Protein AF-A0AAJ1FFL9-F1 (afdb_monomer_lite)

Structure (mmCIF, N/CA/C/O backbone):
data_AF-A0AAJ1FFL9-F1
#
_entry.id   AF-A0AAJ1FFL9-F1
#
loop_
_atom_site.group_PDB
_atom_site.id
_atom_site.type_symbol
_atom_site.label_atom_id
_atom_site.label_alt_id
_atom_site.label_comp_id
_atom_site.label_asym_id
_atom_site.label_entity_id
_atom_site.label_seq_id
_atom_site.pdbx_PDB_ins_code
_atom_site.Cartn_x
_atom_site.Cartn_y
_atom_site.Cartn_z
_atom_site.occupancy
_atom_site.B_iso_or_equiv
_atom_site.auth_seq_id
_atom_site.auth_comp_id
_atom_site.auth_asym_id
_atom_site.auth_atom_id
_atom_site.pdbx_PDB_model_num
ATOM 1 N N . MET A 1 1 ? -11.880 -4.680 -11.349 1.00 54.34 1 MET A N 1
ATOM 2 C CA . MET A 1 1 ? -12.511 -3.867 -10.284 1.00 54.34 1 MET A CA 1
ATOM 3 C C . MET A 1 1 ? -11.476 -2.851 -9.820 1.00 54.34 1 MET A C 1
ATOM 5 O O . MET A 1 1 ? -10.327 -3.248 -9.689 1.00 54.34 1 MET A O 1
ATOM 9 N N . GLU A 1 2 ? -11.815 -1.568 -9.654 1.00 66.50 2 GLU A N 1
ATOM 10 C CA . GLU A 1 2 ? -10.839 -0.586 -9.144 1.00 66.50 2 GLU A CA 1
ATOM 11 C C . GLU A 1 2 ? -10.525 -0.895 -7.661 1.00 66.50 2 GLU A C 1
ATOM 13 O O . GLU A 1 2 ? -11.472 -1.110 -6.895 1.00 66.50 2 GLU A O 1
ATOM 18 N N . PRO A 1 3 ? -9.242 -0.960 -7.243 1.00 77.50 3 PRO A N 1
ATOM 19 C CA . PRO A 1 3 ? -8.897 -1.270 -5.858 1.00 77.50 3 PRO A CA 1
ATOM 20 C C . PRO A 1 3 ? -9.324 -0.142 -4.914 1.00 77.50 3 PRO A C 1
ATOM 22 O O . PRO A 1 3 ? -9.211 1.034 -5.274 1.00 77.50 3 PRO A O 1
ATOM 25 N N . ALA A 1 4 ? -9.750 -0.477 -3.695 1.00 88.12 4 ALA A N 1
ATOM 26 C CA . ALA A 1 4 ? -10.244 0.512 -2.727 1.00 88.12 4 ALA A CA 1
ATOM 27 C C . ALA A 1 4 ? -9.152 1.520 -2.337 1.00 88.12 4 ALA A C 1
ATOM 29 O O . ALA A 1 4 ? -8.029 1.112 -2.047 1.00 88.12 4 ALA A O 1
ATOM 30 N N . PHE A 1 5 ? -9.457 2.822 -2.313 1.00 88.56 5 PHE A N 1
ATOM 31 C CA . PHE A 1 5 ? -8.508 3.848 -1.858 1.00 88.56 5 PHE A CA 1
ATOM 32 C C . PHE A 1 5 ? -8.265 3.694 -0.353 1.00 88.56 5 PHE A C 1
ATOM 34 O O . PHE A 1 5 ? -9.212 3.784 0.427 1.00 88.56 5 PHE A O 1
ATOM 41 N N . THR A 1 6 ? -7.026 3.430 0.057 1.00 92.44 6 THR A N 1
ATOM 42 C CA . THR A 1 6 ? -6.710 3.033 1.433 1.00 92.44 6 THR A CA 1
ATOM 43 C C . THR A 1 6 ? -6.174 4.207 2.255 1.00 92.44 6 THR A C 1
ATOM 45 O O . THR A 1 6 ? -5.090 4.726 1.994 1.00 92.44 6 THR A O 1
ATOM 48 N N . LEU A 1 7 ? -6.934 4.606 3.271 1.00 92.56 7 LEU A N 1
ATOM 49 C CA . LEU A 1 7 ? -6.589 5.600 4.283 1.00 92.56 7 LEU A CA 1
ATOM 50 C C . LEU A 1 7 ? -5.966 4.905 5.495 1.00 92.56 7 LEU A C 1
ATOM 52 O O . LEU A 1 7 ? -6.645 4.143 6.178 1.00 92.56 7 LEU A O 1
ATOM 56 N N . GLY A 1 8 ? -4.701 5.178 5.795 1.00 94.00 8 GLY A N 1
ATOM 57 C CA . GLY A 1 8 ? -4.050 4.675 7.003 1.00 94.00 8 GLY A CA 1
ATOM 58 C C . GLY A 1 8 ? -4.182 5.645 8.169 1.00 94.00 8 GLY A C 1
ATOM 59 O O . GLY A 1 8 ? -3.866 6.825 8.027 1.00 94.00 8 GLY A O 1
ATOM 60 N N . ILE A 1 9 ? -4.598 5.149 9.333 1.00 92.75 9 ILE A N 1
ATOM 61 C CA . ILE A 1 9 ? -4.632 5.917 10.582 1.00 92.75 9 ILE A CA 1
ATOM 62 C C . ILE A 1 9 ? -3.518 5.420 11.502 1.00 92.75 9 ILE A C 1
ATOM 64 O O . ILE A 1 9 ? -3.543 4.274 11.953 1.00 92.75 9 ILE A O 1
ATOM 68 N N . LEU A 1 10 ? -2.562 6.295 11.816 1.00 90.50 10 LEU A N 1
ATOM 69 C CA . LEU A 1 10 ? -1.450 5.995 12.719 1.00 90.50 10 LEU A CA 1
ATOM 70 C C . LEU A 1 10 ? -1.312 7.067 13.787 1.00 90.50 10 LEU A C 1
ATOM 72 O O . LEU A 1 10 ? -1.275 8.256 13.485 1.00 90.50 10 LEU A O 1
ATOM 76 N N . TYR A 1 11 ? -1.240 6.640 15.050 1.00 83.00 11 TYR A N 1
ATOM 77 C CA . TYR A 1 11 ? -1.106 7.521 16.218 1.00 83.00 11 TYR A CA 1
ATOM 78 C C . TYR A 1 11 ? -2.172 8.625 16.315 1.00 83.00 11 TYR A C 1
ATOM 80 O O . TYR A 1 11 ? -2.077 9.502 17.164 1.00 83.00 11 TYR A O 1
ATOM 88 N N . GLY A 1 12 ? -3.204 8.587 15.465 1.00 66.25 12 GLY A N 1
ATOM 89 C CA . GLY A 1 12 ? -4.159 9.671 15.304 1.00 66.25 12 GLY A CA 1
ATOM 90 C C . GLY A 1 12 ? -5.399 9.606 16.158 1.00 66.25 12 GLY A C 1
ATOM 91 O O . GLY A 1 12 ? -6.260 10.477 16.054 1.00 66.25 12 GLY A O 1
ATOM 92 N N . CYS A 1 13 ? -5.485 8.590 17.006 1.00 70.44 13 CYS A N 1
ATOM 93 C CA . CYS A 1 13 ? -6.643 8.357 17.833 1.00 70.44 13 CYS A CA 1
ATOM 94 C C . CYS A 1 13 ? -6.415 9.007 19.203 1.00 70.44 13 CYS A C 1
ATOM 96 O O . CYS A 1 13 ? -5.830 8.415 20.104 1.00 70.44 13 CYS A O 1
ATOM 98 N N . GLY A 1 14 ? -6.883 10.244 19.366 1.00 63.12 14 GLY A N 1
ATOM 99 C CA . GLY A 1 14 ? -7.149 10.785 20.695 1.00 63.12 14 GLY A CA 1
ATOM 100 C C . GLY A 1 14 ? -8.304 10.025 21.361 1.00 63.12 14 GLY A C 1
ATOM 101 O O . GLY A 1 14 ? -9.158 9.439 20.691 1.00 63.12 14 GLY A O 1
ATOM 102 N N . CYS A 1 15 ? -8.363 10.028 22.692 1.00 60.72 15 CYS A N 1
ATOM 103 C CA . CYS A 1 15 ? -9.525 9.502 23.407 1.00 60.72 15 CYS A CA 1
ATOM 104 C C . CYS A 1 15 ? -10.726 10.437 23.186 1.00 60.72 15 CYS A C 1
ATOM 106 O O . CYS A 1 15 ? -10.808 11.481 23.830 1.00 60.72 15 CYS A O 1
ATOM 108 N N . GLY A 1 16 ? -11.676 10.077 22.316 1.00 64.81 16 GLY A N 1
ATOM 109 C CA . GLY A 1 16 ? -12.961 10.776 22.279 1.00 64.81 16 GLY A CA 1
ATOM 110 C C . GLY A 1 16 ? -13.760 10.684 20.983 1.00 64.81 16 GLY A C 1
ATOM 111 O O . GLY A 1 16 ? -13.248 10.408 19.902 1.00 64.81 16 GLY A O 1
ATOM 112 N N . PHE A 1 17 ? -15.045 11.006 21.116 1.00 71.56 17 PHE A N 1
ATOM 113 C CA . PHE A 1 17 ? -16.034 11.047 20.038 1.00 71.56 17 PHE A CA 1
ATOM 114 C C . PHE A 1 17 ? -15.630 11.967 18.871 1.00 71.56 17 PHE A C 1
ATOM 116 O O . PHE A 1 17 ? -15.836 11.618 17.714 1.00 71.56 17 PHE A O 1
ATOM 123 N N . ARG A 1 18 ? -14.974 13.104 19.152 1.00 80.12 18 ARG A N 1
ATOM 124 C CA . ARG A 1 18 ? -14.545 14.068 18.119 1.00 80.12 18 ARG A CA 1
ATOM 125 C C . ARG A 1 18 ? -13.542 13.478 17.125 1.00 80.12 18 ARG A C 1
ATOM 127 O O . ARG A 1 18 ? -13.622 13.771 15.938 1.00 80.12 18 ARG A O 1
ATOM 134 N N . THR A 1 19 ? -12.616 12.640 17.590 1.00 83.19 19 THR A N 1
ATOM 135 C CA . THR A 1 19 ? -11.627 11.998 16.715 1.00 83.19 19 THR A CA 1
ATOM 136 C C . THR A 1 19 ? -12.275 10.943 15.824 1.00 83.19 19 THR A C 1
ATOM 138 O O . THR A 1 19 ? -11.947 10.843 14.648 1.00 83.19 19 THR A O 1
ATOM 141 N N . ALA A 1 20 ? -13.247 10.196 16.344 1.00 81.81 20 ALA A N 1
ATOM 142 C CA . ALA A 1 20 ? -14.008 9.251 15.537 1.00 81.81 20 ALA A CA 1
ATOM 143 C C . ALA A 1 20 ? -14.849 9.966 14.459 1.00 81.81 20 ALA A C 1
ATOM 145 O O . ALA A 1 20 ? -14.779 9.600 13.286 1.00 81.81 20 ALA A O 1
ATOM 146 N N . GLN A 1 21 ? -15.539 11.055 14.825 1.00 84.44 21 GLN A N 1
ATOM 147 C CA . GLN A 1 21 ? -16.275 11.903 13.876 1.00 84.44 21 GLN A CA 1
ATOM 148 C C . GLN A 1 21 ? -15.376 12.491 12.787 1.00 84.44 21 GLN A C 1
ATOM 150 O O . GLN A 1 21 ? -15.793 12.619 11.638 1.00 84.44 21 GLN A O 1
ATOM 155 N N . TYR A 1 22 ? -14.140 12.852 13.132 1.00 88.06 22 TYR A N 1
ATOM 156 C CA . TYR A 1 22 ? -13.171 13.320 12.153 1.00 88.06 22 TYR A CA 1
ATOM 157 C C . TYR A 1 22 ? -12.916 12.271 11.063 1.00 88.06 22 TYR A C 1
ATOM 159 O O . TYR A 1 22 ? -13.018 12.572 9.873 1.00 88.06 22 TYR A O 1
ATOM 167 N N . PHE A 1 23 ? -12.619 11.030 11.459 1.00 88.56 23 PHE A N 1
ATOM 168 C CA . PHE A 1 23 ? -12.334 9.957 10.507 1.00 88.56 23 PHE A CA 1
ATOM 169 C C . PHE A 1 23 ? -13.572 9.524 9.715 1.00 88.56 23 PHE A C 1
ATOM 171 O O . PHE A 1 23 ? -13.441 9.192 8.538 1.00 88.56 23 PHE A O 1
ATOM 178 N N . GLU A 1 24 ? -14.769 9.615 10.300 1.00 87.81 24 GLU A N 1
ATOM 179 C CA . GLU A 1 24 ? -16.036 9.478 9.570 1.00 87.81 24 GLU A CA 1
ATOM 180 C C . GLU A 1 24 ? -16.153 10.533 8.458 1.00 87.81 24 GLU A C 1
ATOM 182 O O . GLU A 1 24 ? -16.365 10.191 7.293 1.00 87.81 24 GLU A O 1
ATOM 187 N N . GLN A 1 25 ? -15.949 11.815 8.783 1.00 88.56 25 GLN A N 1
ATOM 188 C CA . GLN A 1 25 ? -16.010 12.900 7.796 1.00 88.56 25 GLN A CA 1
ATOM 189 C C . GLN A 1 25 ? -14.929 12.763 6.718 1.00 88.56 25 GLN A C 1
ATOM 191 O O . GLN A 1 25 ? -15.184 13.054 5.547 1.00 88.56 25 GLN A O 1
ATOM 196 N N . LEU A 1 26 ? -13.733 12.305 7.093 1.00 87.56 26 LEU A N 1
ATOM 197 C CA . LEU A 1 26 ? -12.640 12.046 6.162 1.00 87.56 26 LEU A CA 1
ATOM 198 C C . LEU A 1 26 ? -12.993 10.922 5.182 1.00 87.56 26 LEU A C 1
ATOM 200 O O . LEU A 1 26 ? -12.846 11.095 3.971 1.00 87.56 26 LEU A O 1
ATOM 204 N N . ALA A 1 27 ? -13.505 9.796 5.681 1.00 88.50 27 ALA A N 1
ATOM 205 C CA . ALA A 1 27 ? -13.951 8.690 4.841 1.00 88.50 27 ALA A CA 1
ATOM 206 C C . ALA A 1 27 ? -15.077 9.135 3.890 1.00 88.50 27 ALA A C 1
ATOM 208 O O . ALA A 1 27 ? -14.988 8.922 2.678 1.00 88.50 27 ALA A O 1
ATOM 209 N N . ALA A 1 28 ? -16.086 9.838 4.415 1.00 87.88 28 ALA A N 1
ATOM 210 C CA . ALA A 1 28 ? -17.189 10.387 3.630 1.00 87.88 28 ALA A CA 1
ATOM 211 C C . ALA A 1 28 ? -16.711 11.377 2.554 1.00 87.88 28 ALA A C 1
ATOM 213 O O . ALA A 1 28 ? -17.244 11.387 1.444 1.00 87.88 28 ALA A O 1
ATOM 214 N N . TYR A 1 29 ? -15.691 12.192 2.844 1.00 87.12 29 TYR A N 1
ATOM 215 C CA . TYR A 1 29 ? -15.084 13.093 1.865 1.00 87.12 29 TYR A CA 1
ATOM 216 C C . TYR A 1 29 ? -14.500 12.322 0.676 1.00 87.12 29 TYR A C 1
ATOM 218 O O . TYR A 1 29 ? -14.842 12.625 -0.470 1.00 87.12 29 TYR A O 1
ATOM 226 N N . TYR A 1 30 ? -13.672 11.302 0.924 1.00 85.31 30 TYR A N 1
ATOM 227 C CA . TYR A 1 30 ? -13.053 10.530 -0.158 1.00 85.31 30 TYR A CA 1
ATOM 228 C C . TYR A 1 30 ? -14.076 9.708 -0.950 1.00 85.31 30 TYR A C 1
ATOM 230 O O . TYR A 1 30 ? -13.952 9.612 -2.176 1.00 85.31 30 TYR A O 1
ATOM 238 N N . LEU A 1 31 ? -15.138 9.224 -0.298 1.00 87.00 31 LEU A N 1
ATOM 239 C CA . LEU A 1 31 ? -16.253 8.518 -0.940 1.00 87.00 31 LEU A CA 1
ATOM 240 C C . LEU A 1 31 ? -17.061 9.377 -1.924 1.00 87.00 31 LEU A C 1
ATOM 242 O O . LEU A 1 31 ? -17.714 8.832 -2.808 1.00 87.00 31 LEU A O 1
ATOM 246 N N . LYS A 1 32 ? -16.975 10.716 -1.869 1.00 84.56 32 LYS A N 1
ATOM 247 C CA . LYS A 1 32 ? -17.555 11.583 -2.921 1.00 84.56 32 LYS A CA 1
ATOM 248 C C . LYS A 1 32 ? -16.906 11.363 -4.286 1.00 84.56 32 LYS A C 1
ATOM 250 O O . LYS A 1 32 ? -17.442 11.781 -5.309 1.00 84.56 32 LYS A O 1
ATOM 255 N N . SER A 1 33 ? -15.703 10.797 -4.298 1.00 76.75 33 SER A N 1
ATOM 256 C CA . SER A 1 33 ? -14.839 10.768 -5.473 1.00 76.75 33 SER A CA 1
ATOM 257 C C . SER A 1 33 ? -14.280 9.382 -5.794 1.00 76.75 33 SER A C 1
ATOM 259 O O . SER A 1 33 ? -13.923 9.147 -6.950 1.00 76.75 33 SER A O 1
ATOM 261 N N . MET A 1 34 ? -14.235 8.485 -4.810 1.00 83.62 34 MET A N 1
ATOM 262 C CA . MET A 1 34 ? -13.808 7.096 -4.932 1.00 83.62 34 MET A CA 1
ATOM 263 C C . MET A 1 34 ? -15.014 6.184 -4.716 1.00 83.62 34 MET A C 1
ATOM 265 O O . MET A 1 34 ? -15.804 6.414 -3.806 1.00 83.62 34 MET A O 1
ATOM 269 N N . SER A 1 35 ? -15.136 5.132 -5.524 1.00 85.75 35 SER A N 1
ATOM 270 C CA . SER A 1 35 ? -16.210 4.141 -5.376 1.00 85.75 35 SER A CA 1
ATOM 271 C C . SER A 1 35 ? -16.090 3.337 -4.080 1.00 85.75 35 SER A C 1
ATOM 273 O O . SER A 1 35 ? -17.102 2.952 -3.500 1.00 85.75 35 SER A O 1
ATOM 275 N N . ARG A 1 36 ? -14.852 3.092 -3.629 1.00 90.81 36 ARG A N 1
ATOM 276 C CA . ARG A 1 36 ? -14.522 2.351 -2.408 1.00 90.81 36 ARG A CA 1
ATOM 277 C C . ARG A 1 36 ? -13.381 3.031 -1.660 1.00 90.81 36 ARG A C 1
ATOM 279 O O . ARG A 1 36 ? -12.363 3.380 -2.265 1.00 90.81 36 ARG A O 1
ATOM 286 N N . VAL A 1 37 ? -13.546 3.187 -0.350 1.00 92.06 37 VAL A N 1
ATOM 287 C CA . VAL A 1 37 ? -12.543 3.724 0.576 1.00 92.06 37 VAL A CA 1
ATOM 288 C C . VAL A 1 37 ? -12.346 2.722 1.700 1.00 92.06 37 VAL A C 1
ATOM 290 O O . VAL A 1 37 ? -13.297 2.357 2.383 1.00 92.06 37 VAL A O 1
ATOM 293 N N . ARG A 1 38 ? -11.102 2.300 1.907 1.00 94.88 38 ARG A N 1
ATOM 294 C CA . ARG A 1 38 ? -10.708 1.394 2.982 1.00 94.88 38 ARG A CA 1
ATOM 295 C C . ARG A 1 38 ? -9.969 2.173 4.052 1.00 94.88 38 ARG A C 1
ATOM 297 O O . ARG A 1 38 ? -8.990 2.839 3.745 1.00 94.88 38 ARG A O 1
ATOM 304 N N . VAL A 1 39 ? -10.392 2.072 5.301 1.00 95.38 39 VAL A N 1
ATOM 305 C CA . VAL A 1 39 ? -9.651 2.623 6.434 1.00 95.38 39 VAL A CA 1
ATOM 306 C C . VAL A 1 39 ? -8.841 1.505 7.075 1.00 95.38 39 VAL A C 1
ATOM 308 O O . VAL A 1 39 ? -9.412 0.537 7.569 1.00 95.38 39 VAL A O 1
ATOM 311 N N . LEU A 1 40 ? -7.516 1.636 7.049 1.00 96.31 40 LEU A N 1
ATOM 312 C CA . LEU A 1 40 ? -6.579 0.736 7.710 1.00 96.31 40 LEU A CA 1
ATOM 313 C C . LEU A 1 40 ? -6.212 1.300 9.086 1.00 96.31 40 LEU A C 1
ATOM 315 O O . LEU A 1 40 ? -5.695 2.416 9.188 1.00 96.31 40 LEU A O 1
ATOM 319 N N . ILE A 1 41 ? -6.458 0.527 10.143 1.00 95.19 41 ILE A N 1
ATOM 320 C CA . ILE A 1 41 ? -6.202 0.939 11.527 1.00 95.19 41 ILE A CA 1
ATOM 321 C C . ILE A 1 41 ? -5.551 -0.184 12.335 1.00 95.19 41 ILE A C 1
ATOM 323 O O . ILE A 1 41 ? -5.993 -1.329 12.314 1.00 95.19 41 ILE A O 1
ATOM 327 N N . ALA A 1 42 ? -4.488 0.139 13.069 1.00 94.44 42 ALA A N 1
ATOM 328 C CA . ALA A 1 42 ? -3.836 -0.806 13.969 1.00 94.44 42 ALA A CA 1
ATOM 329 C C . ALA A 1 42 ? -4.489 -0.757 15.349 1.00 94.44 42 ALA A C 1
ATOM 331 O O . ALA A 1 42 ? -4.617 0.316 15.932 1.00 94.44 42 ALA A O 1
ATOM 332 N N . LEU A 1 43 ? -4.877 -1.909 15.902 1.00 91.38 43 LEU A N 1
ATOM 333 C CA . LEU A 1 43 ? -5.533 -1.968 17.214 1.00 91.38 43 LEU A CA 1
ATOM 334 C C . LEU A 1 43 ? -4.500 -1.893 18.353 1.00 91.38 43 LEU A C 1
ATOM 336 O O . LEU A 1 43 ? -4.306 -2.847 19.106 1.00 91.38 43 LEU A O 1
ATOM 340 N N . THR A 1 44 ? -3.801 -0.764 18.463 1.00 86.44 44 THR A N 1
ATOM 341 C CA . THR A 1 44 ? -2.728 -0.518 19.446 1.00 86.44 44 THR A CA 1
ATOM 342 C C . THR A 1 44 ? -3.273 -0.230 20.849 1.00 86.44 44 THR A C 1
ATOM 344 O O . THR A 1 44 ? -2.694 -0.677 21.843 1.00 86.44 44 THR A O 1
ATOM 347 N N . GLY A 1 45 ? -4.384 0.505 20.947 1.00 85.81 45 GLY A N 1
ATOM 348 C CA . GLY A 1 45 ? -4.907 1.024 22.206 1.00 85.81 45 GLY A CA 1
ATOM 349 C C . GLY A 1 45 ? -6.426 1.178 22.245 1.00 85.81 45 GLY A C 1
ATOM 350 O O . GLY A 1 45 ? -7.172 0.688 21.399 1.00 85.81 45 GLY A O 1
ATOM 351 N N . LYS A 1 46 ? -6.924 1.816 23.312 1.00 86.62 46 LYS A N 1
ATOM 352 C CA . LYS A 1 46 ? -8.363 2.076 23.492 1.00 86.62 46 LYS A CA 1
ATOM 353 C C . LYS A 1 46 ? -8.894 3.061 22.451 1.00 86.62 46 LYS A C 1
ATOM 355 O O . LYS A 1 46 ? -9.995 2.859 21.957 1.00 86.62 46 LYS A O 1
ATOM 360 N N . ALA A 1 47 ? -8.119 4.086 22.114 1.00 85.94 47 ALA A N 1
ATOM 361 C CA . ALA A 1 47 ? -8.558 5.116 21.188 1.00 85.94 47 ALA A CA 1
ATOM 362 C C . ALA A 1 47 ? -8.729 4.568 19.763 1.00 85.94 47 ALA A C 1
ATOM 364 O O . ALA A 1 47 ? -9.758 4.811 19.139 1.00 85.94 47 ALA A O 1
ATOM 365 N N . GLU A 1 48 ? -7.785 3.759 19.283 1.00 89.75 48 GLU A N 1
ATOM 366 C CA . GLU A 1 48 ? -7.860 3.112 17.970 1.00 89.75 48 GLU A CA 1
ATOM 367 C C . GLU A 1 48 ? -9.047 2.153 17.891 1.00 89.75 48 GLU A C 1
ATOM 369 O O . GLU A 1 48 ? -9.770 2.142 16.899 1.00 89.75 48 GLU A O 1
ATOM 374 N N . ARG A 1 49 ? -9.313 1.405 18.968 1.00 90.69 49 ARG A N 1
ATOM 375 C CA . ARG A 1 49 ? -10.496 0.539 19.063 1.00 90.69 49 ARG A CA 1
ATOM 376 C C . ARG A 1 49 ? -11.800 1.338 19.033 1.00 90.69 49 ARG A C 1
ATOM 378 O O . ARG A 1 49 ? -12.719 0.945 18.324 1.00 90.69 49 ARG A O 1
ATOM 385 N N . SER A 1 50 ? -11.874 2.476 19.728 1.00 89.19 50 SER A N 1
ATOM 386 C CA . SER A 1 50 ? -13.039 3.374 19.654 1.00 89.19 50 SER A CA 1
ATOM 387 C C . SER A 1 50 ? -13.266 3.924 18.245 1.00 89.19 50 SER A C 1
ATOM 389 O O . SER A 1 50 ? -14.407 3.968 17.790 1.00 89.19 50 SER A O 1
ATOM 391 N N . VAL A 1 51 ? -12.203 4.332 17.543 1.00 90.50 51 VAL A N 1
ATOM 392 C CA . VAL A 1 51 ? -12.305 4.826 16.159 1.00 90.50 51 VAL A CA 1
ATOM 393 C C . VAL A 1 51 ? -12.730 3.705 15.211 1.00 90.50 51 VAL A C 1
ATOM 395 O O . VAL A 1 51 ? -13.642 3.910 14.416 1.00 90.50 51 VAL A O 1
ATOM 398 N N . ALA A 1 52 ? -12.135 2.514 15.327 1.00 92.81 52 ALA A N 1
ATOM 399 C CA . ALA A 1 52 ? -12.509 1.353 14.523 1.00 92.81 52 ALA A CA 1
ATOM 400 C C . ALA A 1 52 ? -13.986 0.978 14.723 1.00 92.81 52 ALA A C 1
ATOM 402 O O . ALA A 1 52 ? -14.710 0.829 13.743 1.00 92.81 52 ALA A O 1
ATOM 403 N N . ALA A 1 53 ? -14.451 0.897 15.974 1.00 92.00 53 ALA A N 1
ATOM 404 C CA . ALA A 1 53 ? -15.850 0.608 16.292 1.00 92.00 53 ALA A CA 1
ATOM 405 C C . ALA A 1 53 ? -16.806 1.648 15.685 1.00 92.00 53 ALA A C 1
ATOM 407 O O . ALA A 1 53 ? -17.785 1.281 15.042 1.00 92.00 53 ALA A O 1
ATOM 408 N N . CYS A 1 54 ? -16.484 2.940 15.802 1.00 91.06 54 CYS A N 1
ATOM 409 C CA . CYS A 1 54 ? -17.299 3.996 15.206 1.00 91.06 54 CYS A CA 1
ATOM 410 C C . CYS A 1 54 ? -17.347 3.891 13.673 1.00 91.06 54 CYS A C 1
ATOM 412 O O . CYS A 1 54 ? -18.421 3.971 13.086 1.00 91.06 54 CYS A O 1
ATOM 414 N N . LEU A 1 55 ? -16.215 3.651 13.007 1.00 92.12 55 LEU A N 1
ATOM 415 C CA . LEU A 1 55 ? -16.189 3.472 11.551 1.00 92.12 55 LEU A CA 1
ATOM 416 C C . LEU A 1 55 ? -17.010 2.254 11.101 1.00 92.12 55 LEU A C 1
ATOM 418 O O . LEU A 1 55 ? -17.693 2.325 10.080 1.00 92.12 55 LEU A O 1
ATOM 422 N N . LEU A 1 56 ? -16.987 1.165 11.874 1.00 93.75 56 LEU A N 1
ATOM 423 C CA . LEU A 1 56 ? -17.793 -0.030 11.616 1.00 93.75 56 LEU A CA 1
ATOM 424 C C . LEU A 1 56 ? -19.298 0.254 11.724 1.00 93.75 56 LEU A C 1
ATOM 426 O O . LEU A 1 56 ? -20.059 -0.182 10.862 1.00 93.75 56 LEU A O 1
ATOM 430 N N . GLU A 1 57 ? -19.732 1.036 12.715 1.00 91.50 57 GLU A N 1
ATOM 431 C CA . GLU A 1 57 ? -21.130 1.487 12.827 1.00 91.50 57 GLU A CA 1
ATOM 432 C C . GLU A 1 57 ? -21.552 2.347 11.625 1.00 91.50 57 GLU A C 1
ATOM 434 O O . GLU A 1 57 ? -22.677 2.241 11.127 1.00 91.50 57 GLU A O 1
ATOM 439 N N . GLN A 1 58 ? -20.639 3.177 11.114 1.00 88.69 58 GLN A N 1
ATOM 440 C CA . GLN A 1 58 ? -20.897 4.054 9.969 1.00 88.69 58 GLN A CA 1
ATOM 441 C C . GLN A 1 58 ? -20.886 3.322 8.624 1.00 88.69 58 GLN A C 1
ATOM 443 O O . GLN A 1 58 ? -21.452 3.829 7.652 1.00 88.69 58 GLN A O 1
ATOM 448 N N . ARG A 1 59 ? -20.324 2.108 8.555 1.00 88.69 59 ARG A N 1
ATOM 449 C CA . ARG A 1 59 ? -20.322 1.271 7.344 1.00 88.69 59 ARG A CA 1
ATOM 450 C C . ARG A 1 59 ? -21.730 1.068 6.782 1.00 88.69 59 ARG A C 1
ATOM 452 O O . ARG A 1 59 ? -21.921 1.108 5.572 1.00 88.69 59 ARG A O 1
ATOM 459 N N . ALA A 1 60 ? -22.736 0.930 7.649 1.00 83.69 60 ALA A N 1
ATOM 460 C CA . ALA A 1 60 ? -24.132 0.783 7.230 1.00 83.69 60 ALA A CA 1
ATOM 461 C C . ALA A 1 60 ? -24.678 2.015 6.477 1.00 83.69 60 ALA A C 1
ATOM 463 O O . ALA A 1 60 ? -25.579 1.879 5.652 1.00 83.69 60 ALA A O 1
ATOM 464 N N . LYS A 1 61 ? -24.133 3.211 6.735 1.00 87.12 61 LYS A N 1
ATOM 465 C CA . LYS A 1 61 ? -24.530 4.467 6.072 1.00 87.12 61 LYS A CA 1
ATOM 466 C C . LYS A 1 61 ? -23.720 4.755 4.807 1.00 87.12 61 LYS A C 1
ATOM 468 O O . LYS A 1 61 ? -24.138 5.561 3.977 1.00 87.12 61 LYS A O 1
ATOM 473 N N . HIS A 1 62 ? -22.568 4.107 4.653 1.00 87.88 62 HIS A N 1
ATOM 474 C CA . HIS A 1 62 ? -21.614 4.353 3.580 1.00 87.88 62 HIS A CA 1
ATOM 475 C C . HIS A 1 62 ? -21.237 3.039 2.891 1.00 87.88 62 HIS A C 1
ATOM 477 O O . HIS A 1 62 ? -20.244 2.413 3.237 1.00 87.88 62 HIS A O 1
ATOM 483 N N . SER A 1 63 ? -21.994 2.644 1.863 1.00 84.69 63 SER A N 1
ATOM 484 C CA . SER A 1 63 ? -21.839 1.348 1.173 1.00 84.69 63 SER A CA 1
ATOM 485 C C . SER A 1 63 ? -20.479 1.112 0.496 1.00 84.69 63 SER A C 1
ATOM 487 O O . SER A 1 63 ? -20.189 -0.010 0.099 1.00 84.69 63 SER A O 1
ATOM 489 N N . GLY A 1 64 ? -19.661 2.156 0.325 1.00 91.19 64 GLY A N 1
ATOM 490 C CA . GLY A 1 64 ? -18.290 2.058 -0.188 1.00 91.19 64 GLY A CA 1
ATOM 491 C C . GLY A 1 64 ? -17.204 2.086 0.894 1.00 91.19 64 GLY A C 1
ATOM 492 O O . GLY A 1 64 ? -16.024 2.066 0.545 1.00 91.19 64 GLY A O 1
ATOM 493 N N . LEU A 1 65 ? -17.570 2.195 2.175 1.00 94.81 65 LEU A N 1
ATOM 494 C CA . LEU A 1 65 ? -16.631 2.199 3.295 1.00 94.81 65 LEU A CA 1
ATOM 495 C C . LEU A 1 65 ? -16.245 0.766 3.672 1.00 94.81 65 LEU A C 1
ATOM 497 O O . LEU A 1 65 ? -17.109 -0.070 3.912 1.00 94.81 65 LEU A O 1
ATOM 501 N N . GLU A 1 66 ? -14.947 0.521 3.791 1.00 95.56 66 GLU A N 1
ATOM 502 C CA . GLU A 1 66 ? -14.374 -0.707 4.335 1.00 95.56 66 GLU A CA 1
ATOM 503 C C . GLU A 1 66 ? -13.487 -0.388 5.531 1.00 95.56 66 GLU A C 1
ATOM 505 O O . GLU A 1 66 ? -12.739 0.591 5.518 1.00 95.56 66 GLU A O 1
ATOM 510 N N . VAL A 1 67 ? -13.508 -1.253 6.537 1.00 95.62 67 VAL A N 1
ATOM 511 C CA . VAL A 1 67 ? -12.626 -1.184 7.700 1.00 95.62 67 VAL A CA 1
ATOM 512 C C . VAL A 1 67 ? -11.695 -2.390 7.685 1.00 95.62 67 VAL A C 1
ATOM 514 O O . VAL A 1 67 ? -12.128 -3.542 7.719 1.00 95.62 67 VAL A O 1
ATOM 517 N N . ALA A 1 68 ? -10.396 -2.114 7.636 1.00 96.06 68 ALA A N 1
ATOM 518 C CA . ALA A 1 68 ? 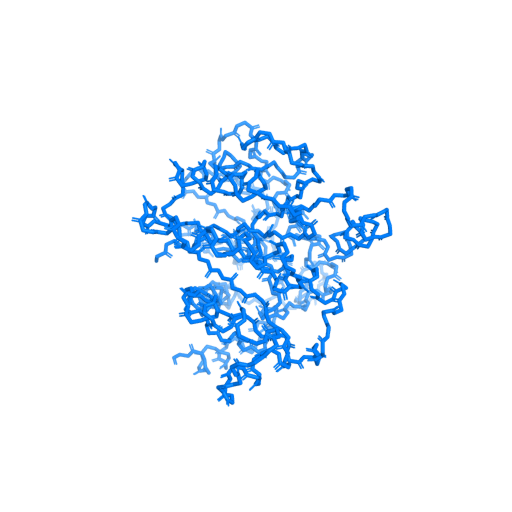-9.333 -3.101 7.717 1.00 96.06 68 ALA A CA 1
ATOM 519 C C . ALA A 1 68 ? -8.552 -2.912 9.019 1.00 96.06 68 ALA A C 1
ATOM 521 O O . ALA A 1 68 ? -8.095 -1.808 9.325 1.00 96.06 68 ALA A O 1
ATOM 522 N N . VAL A 1 69 ? -8.369 -3.990 9.778 1.00 96.44 69 VAL A N 1
ATOM 523 C CA . VAL A 1 69 ? -7.646 -3.947 11.055 1.00 96.44 69 VAL A CA 1
ATOM 524 C C . VAL A 1 69 ? -6.274 -4.600 10.954 1.00 96.44 69 VAL A C 1
ATOM 526 O O . VAL A 1 69 ? -6.122 -5.661 10.352 1.00 96.44 69 VAL A O 1
ATOM 529 N N . VAL A 1 70 ? -5.271 -3.979 11.572 1.00 96.38 70 VAL A N 1
ATOM 530 C CA . VAL A 1 70 ? -3.935 -4.562 11.744 1.00 96.38 70 VAL A CA 1
ATOM 531 C C . VAL A 1 70 ? -3.812 -5.116 13.159 1.00 96.38 70 VAL A C 1
ATOM 533 O O . VAL A 1 70 ? -4.111 -4.416 14.133 1.00 96.38 70 VAL A O 1
ATOM 536 N N . LEU A 1 71 ? -3.370 -6.370 13.259 1.00 95.69 71 LEU A N 1
ATOM 537 C CA . LEU A 1 71 ? -3.323 -7.162 14.486 1.00 95.69 71 LEU A CA 1
ATOM 538 C C . LEU A 1 71 ? -1.909 -7.676 14.769 1.00 95.69 71 LEU A C 1
ATOM 540 O O . LEU A 1 71 ? -1.159 -8.028 13.856 1.00 95.69 71 LEU A O 1
ATOM 544 N N . THR A 1 72 ? -1.560 -7.782 16.049 1.00 95.19 72 THR A N 1
ATOM 545 C CA . THR A 1 72 ? -0.390 -8.552 16.493 1.00 95.19 72 THR A CA 1
ATOM 546 C C . THR A 1 72 ? -0.675 -10.053 16.426 1.00 95.19 72 THR A C 1
ATOM 548 O O . THR A 1 72 ? -1.832 -10.489 16.441 1.00 95.19 72 THR A O 1
ATOM 551 N N . ALA A 1 73 ? 0.378 -10.874 16.416 1.00 93.62 73 ALA A N 1
ATOM 552 C CA . ALA A 1 73 ? 0.228 -12.329 16.435 1.00 93.62 73 ALA A CA 1
ATOM 553 C C . ALA A 1 73 ? -0.526 -12.819 17.686 1.00 93.62 73 ALA A C 1
ATOM 555 O O . ALA A 1 73 ? -1.296 -13.778 17.614 1.00 93.62 73 ALA A O 1
ATOM 556 N N . ARG A 1 74 ? -0.341 -12.151 18.834 1.00 92.56 74 ARG A N 1
ATOM 557 C CA . ARG A 1 74 ? -1.088 -12.436 20.064 1.00 92.56 74 ARG A CA 1
ATOM 558 C C . ARG A 1 74 ? -2.569 -12.111 19.918 1.00 92.56 74 ARG A C 1
ATOM 560 O O . ARG A 1 74 ? -3.371 -12.984 20.214 1.00 92.56 74 ARG A O 1
ATOM 567 N N . GLN A 1 75 ? -2.930 -10.919 19.436 1.00 94.31 75 GLN A N 1
ATOM 568 C CA . GLN A 1 75 ? -4.340 -10.545 19.235 1.00 94.31 75 GLN A CA 1
ATOM 569 C C . GLN A 1 75 ? -5.056 -11.547 18.329 1.00 94.31 75 GLN A C 1
ATOM 571 O O . GLN A 1 75 ? -6.162 -11.983 18.635 1.00 94.31 75 GLN A O 1
ATOM 576 N N . TRP A 1 76 ? -4.394 -11.960 17.247 1.00 95.06 76 TRP A N 1
ATOM 577 C CA . TRP A 1 76 ? -4.940 -12.958 16.336 1.00 95.06 76 TRP A CA 1
ATOM 578 C C . TRP A 1 76 ? -5.120 -14.330 16.999 1.00 95.06 76 TRP A C 1
ATOM 580 O O . TRP A 1 76 ? -6.154 -14.971 16.836 1.00 95.06 76 TRP A O 1
ATOM 590 N N . ARG A 1 77 ? -4.147 -14.771 17.803 1.00 94.69 77 ARG A N 1
ATOM 591 C CA . ARG A 1 77 ? -4.237 -16.036 18.544 1.00 94.69 77 ARG A CA 1
ATOM 592 C C . ARG A 1 77 ? -5.339 -16.015 19.605 1.00 94.69 77 ARG A C 1
ATOM 594 O O . ARG A 1 77 ? -6.074 -16.989 19.713 1.00 94.69 77 ARG A O 1
ATOM 601 N N . GLU A 1 78 ? -5.449 -14.928 20.368 1.00 94.06 78 GLU A N 1
ATOM 602 C CA . GLU A 1 78 ? -6.485 -14.755 21.396 1.00 94.06 78 GLU A CA 1
ATOM 603 C C . GLU A 1 78 ? -7.888 -14.789 20.770 1.00 94.06 78 GLU A C 1
ATOM 605 O O . GLU A 1 78 ? -8.782 -15.449 21.303 1.00 94.06 78 GLU A O 1
ATOM 610 N N . TYR A 1 79 ? -8.051 -14.157 19.603 1.00 94.88 79 TYR A N 1
ATOM 611 C CA . TYR A 1 79 ? -9.274 -14.218 18.807 1.00 94.88 79 TYR A CA 1
ATOM 612 C C . TYR A 1 79 ? -9.598 -15.650 18.352 1.00 94.88 79 TYR A C 1
ATOM 614 O O . TYR A 1 79 ? -10.687 -16.146 18.626 1.00 94.88 79 TYR A O 1
ATOM 622 N N . LEU A 1 80 ? -8.639 -16.365 17.746 1.00 94.81 80 LEU A N 1
ATOM 623 C CA . LEU A 1 80 ? -8.835 -17.758 17.306 1.00 94.81 80 LEU A CA 1
ATOM 624 C C . LEU A 1 80 ? -9.152 -18.724 18.460 1.00 94.81 80 LEU A C 1
ATOM 626 O O . LEU A 1 80 ? -9.817 -19.737 18.259 1.00 94.81 80 LEU A O 1
ATOM 630 N N . GLN A 1 81 ? -8.670 -18.425 19.667 1.00 94.56 81 GLN A N 1
ATOM 631 C CA . GLN A 1 81 ? -8.940 -19.196 20.883 1.00 94.56 81 GLN A CA 1
ATOM 632 C C . GLN A 1 81 ? -10.255 -18.797 21.572 1.00 94.56 81 GLN A C 1
ATOM 634 O O . GLN A 1 81 ? -10.564 -19.338 22.633 1.00 94.56 81 GLN A O 1
ATOM 639 N N . ASN A 1 82 ? -11.029 -17.871 20.992 1.00 91.69 82 ASN A N 1
ATOM 640 C CA . ASN A 1 82 ? -12.272 -17.335 21.555 1.00 91.69 82 ASN A CA 1
ATOM 641 C C . ASN A 1 82 ? -12.102 -16.779 22.979 1.00 91.69 82 ASN A C 1
ATOM 643 O O . ASN A 1 82 ? -12.985 -16.911 23.830 1.00 91.69 82 ASN A O 1
ATOM 647 N N . ILE A 1 83 ? -10.959 -16.148 23.262 1.00 90.88 83 ILE A N 1
ATOM 648 C CA . ILE A 1 83 ? -10.717 -15.532 24.567 1.00 90.88 83 ILE A CA 1
ATOM 649 C C . ILE A 1 83 ? -11.636 -14.318 24.722 1.00 90.88 83 ILE A C 1
ATOM 651 O O . ILE A 1 83 ? -11.553 -13.362 23.959 1.00 90.88 83 ILE A O 1
ATOM 655 N N . SER A 1 84 ? -12.498 -14.343 25.738 1.00 87.88 84 SER A N 1
ATOM 656 C CA . SER A 1 84 ? -13.578 -13.365 25.942 1.00 87.88 84 SER A CA 1
ATOM 657 C C . SER A 1 84 ? -13.412 -12.497 27.195 1.00 87.88 84 SER A C 1
ATOM 659 O O . SER A 1 84 ? -14.375 -11.919 27.690 1.00 87.88 84 SER A O 1
ATOM 661 N N . HIS A 1 85 ? -12.192 -12.384 27.723 1.00 86.56 85 HIS A N 1
ATOM 662 C CA . HIS A 1 85 ? -11.883 -11.562 28.895 1.00 86.56 85 HIS A CA 1
ATOM 663 C C . HIS A 1 85 ? -10.748 -10.568 28.619 1.00 86.56 85 HIS A C 1
ATOM 665 O O . HIS A 1 85 ? -9.978 -10.702 27.667 1.00 86.56 85 HIS A O 1
ATOM 671 N N . GLY A 1 86 ? -10.642 -9.541 29.465 1.00 87.00 86 GLY A N 1
ATOM 672 C CA . GLY A 1 86 ? -9.615 -8.507 29.342 1.00 87.00 86 GLY A CA 1
ATOM 673 C C . GLY A 1 86 ? -9.697 -7.748 28.014 1.00 87.00 86 GLY A C 1
ATOM 674 O O . GLY A 1 86 ? -10.779 -7.443 27.521 1.00 87.00 86 GLY A O 1
ATOM 675 N N . LYS A 1 87 ? -8.538 -7.445 27.415 1.00 84.75 87 LYS A N 1
ATOM 676 C CA . LYS A 1 87 ? -8.471 -6.695 26.148 1.00 84.75 87 LYS A CA 1
ATOM 677 C C . LYS A 1 87 ? -9.099 -7.445 24.969 1.00 84.75 87 LYS A C 1
ATOM 679 O O . LYS A 1 87 ? -9.614 -6.787 24.071 1.00 84.75 87 LYS A O 1
ATOM 684 N N . ALA A 1 88 ? -9.079 -8.779 24.979 1.00 88.62 88 ALA A N 1
ATOM 685 C CA . ALA A 1 88 ? -9.643 -9.596 23.907 1.00 88.62 88 ALA A CA 1
ATOM 686 C C . ALA A 1 88 ? -11.167 -9.418 23.792 1.00 88.62 88 ALA A C 1
ATOM 688 O O . ALA A 1 88 ? -11.680 -9.294 22.686 1.00 88.62 88 ALA A O 1
ATOM 689 N N . ALA A 1 89 ? -11.871 -9.257 24.920 1.00 89.25 89 ALA A N 1
ATOM 690 C CA . ALA A 1 89 ? -13.313 -8.987 24.939 1.00 89.25 89 ALA A CA 1
ATOM 691 C C . ALA A 1 89 ? -13.701 -7.714 24.162 1.00 89.25 89 ALA A C 1
ATOM 693 O O . ALA A 1 89 ? -14.748 -7.661 23.528 1.00 89.25 89 ALA A O 1
ATOM 694 N N . GLU A 1 90 ? -12.841 -6.694 24.196 1.00 89.56 90 GLU A N 1
ATOM 695 C CA . GLU A 1 90 ? -13.043 -5.433 23.474 1.00 89.56 90 GLU A CA 1
ATOM 696 C C . GLU A 1 90 ? -12.548 -5.502 22.016 1.00 89.56 90 GLU A C 1
ATOM 698 O O . GLU A 1 90 ? -13.040 -4.765 21.166 1.00 89.56 90 GLU A O 1
ATOM 703 N N . CYS A 1 91 ? -11.554 -6.346 21.715 1.00 91.94 91 CYS A N 1
ATOM 704 C CA . CYS A 1 91 ? -10.979 -6.473 20.373 1.00 91.94 91 CYS A CA 1
ATOM 705 C C . CYS A 1 91 ? -11.791 -7.398 19.460 1.00 91.94 91 CYS A C 1
ATOM 707 O O . CYS A 1 91 ? -11.978 -7.067 18.292 1.00 91.94 91 CYS A O 1
ATOM 709 N N . ASN A 1 92 ? -12.258 -8.545 19.964 1.00 94.50 92 ASN A N 1
ATOM 710 C CA . ASN A 1 92 ? -12.880 -9.584 19.139 1.00 94.50 92 ASN A CA 1
ATOM 711 C C . ASN A 1 92 ? -14.094 -9.082 18.339 1.00 94.50 92 ASN A C 1
ATOM 713 O O . ASN A 1 92 ? -14.115 -9.341 17.140 1.00 94.50 92 ASN A O 1
ATOM 717 N N . PRO A 1 93 ? -15.024 -8.276 18.901 1.00 94.69 93 PRO A N 1
ATOM 718 C CA . PRO A 1 93 ? -16.149 -7.751 18.123 1.00 94.69 93 PRO A CA 1
ATOM 719 C C . PRO A 1 93 ? -15.713 -6.868 16.945 1.00 94.69 93 PRO A C 1
ATOM 721 O O . PRO A 1 93 ? -16.352 -6.862 15.897 1.00 94.69 93 PRO A O 1
ATOM 724 N N . ILE A 1 94 ? -14.607 -6.131 17.102 1.00 95.50 94 ILE A N 1
ATOM 725 C CA . ILE A 1 94 ? -14.032 -5.304 16.034 1.00 95.50 94 ILE A CA 1
ATOM 726 C C . ILE A 1 94 ? -13.412 -6.205 14.960 1.00 95.50 94 ILE A C 1
ATOM 728 O O . ILE A 1 94 ? -13.590 -5.944 13.774 1.00 95.50 94 ILE A O 1
ATOM 732 N N . ILE A 1 95 ? -12.703 -7.265 15.364 1.00 95.81 95 ILE A N 1
ATOM 733 C CA . ILE A 1 95 ? -12.098 -8.240 14.443 1.00 95.81 95 ILE A CA 1
ATOM 734 C C . ILE A 1 95 ? -13.179 -8.985 13.647 1.00 95.81 95 ILE A C 1
ATOM 736 O O . ILE A 1 95 ? -13.011 -9.160 12.443 1.00 95.81 95 ILE A O 1
ATOM 740 N N . ASP A 1 96 ? -14.278 -9.380 14.294 1.00 95.00 96 ASP A N 1
ATOM 741 C CA . ASP A 1 96 ? -15.417 -10.054 13.658 1.00 95.00 96 ASP A CA 1
ATOM 742 C C . ASP A 1 96 ? -16.125 -9.165 12.633 1.00 95.00 96 ASP A C 1
ATOM 744 O O . ASP A 1 96 ? -16.520 -9.628 11.564 1.00 95.00 96 ASP A O 1
ATOM 748 N N . ALA A 1 97 ? -16.304 -7.884 12.962 1.00 95.38 97 ALA A N 1
ATOM 749 C CA . ALA A 1 97 ? -17.035 -6.948 12.117 1.00 95.38 97 ALA A CA 1
ATOM 750 C C . ALA A 1 97 ? -16.196 -6.370 10.963 1.00 95.38 97 ALA A C 1
ATOM 752 O O . ALA A 1 97 ? -16.778 -5.921 9.968 1.00 95.38 97 ALA A O 1
ATOM 753 N N . ALA A 1 98 ? -14.864 -6.351 11.094 1.00 95.56 98 ALA A N 1
ATOM 754 C CA . ALA A 1 98 ? -13.952 -5.809 10.092 1.00 95.56 98 ALA A CA 1
ATOM 755 C C . ALA A 1 98 ? -14.059 -6.539 8.749 1.00 95.56 98 ALA A C 1
ATOM 757 O O . ALA A 1 98 ? -14.125 -7.763 8.678 1.00 95.56 98 ALA A O 1
ATOM 758 N N . ASP A 1 99 ? -14.000 -5.772 7.661 1.00 94.56 99 ASP A N 1
ATOM 759 C CA . ASP A 1 99 ? -14.039 -6.313 6.301 1.00 94.56 99 ASP A CA 1
ATOM 760 C C . ASP A 1 99 ? -12.739 -7.050 5.960 1.00 94.56 99 ASP A C 1
ATOM 762 O O . ASP A 1 99 ? -12.726 -7.966 5.137 1.00 94.56 99 ASP A O 1
ATOM 766 N N . ARG A 1 100 ? -11.621 -6.628 6.572 1.00 92.94 100 ARG A N 1
ATOM 767 C CA . ARG A 1 100 ? -10.288 -7.200 6.346 1.00 92.94 100 ARG A CA 1
ATOM 768 C C . ARG A 1 100 ? -9.432 -7.188 7.596 1.00 92.94 100 ARG A C 1
ATOM 770 O O . ARG A 1 100 ? -9.597 -6.357 8.487 1.00 92.94 100 ARG A O 1
ATOM 777 N N . ARG A 1 101 ? -8.436 -8.069 7.594 1.00 93.62 101 ARG A N 1
ATOM 778 C CA . ARG A 1 101 ? -7.438 -8.189 8.654 1.00 93.62 101 ARG A CA 1
ATOM 779 C C . ARG A 1 101 ? -6.046 -8.418 8.080 1.00 93.62 101 ARG A C 1
ATOM 781 O O . ARG A 1 101 ? -5.877 -9.216 7.164 1.00 93.62 101 ARG A O 1
ATOM 788 N N . GLU A 1 102 ? -5.068 -7.741 8.659 1.00 92.50 102 GLU A N 1
ATOM 789 C CA . GLU A 1 102 ? -3.637 -7.907 8.400 1.00 92.50 102 GLU A CA 1
ATOM 790 C C . GLU A 1 102 ? -2.974 -8.323 9.716 1.00 92.50 102 GLU A C 1
ATOM 792 O O . GLU A 1 102 ? -3.065 -7.611 10.718 1.00 92.50 102 GLU A O 1
ATOM 797 N N . VAL A 1 103 ? -2.334 -9.492 9.743 1.00 92.81 103 VAL A N 1
ATOM 798 C CA . VAL A 1 103 ? -1.685 -10.018 10.953 1.00 92.81 103 VAL A CA 1
ATOM 799 C C . VAL A 1 103 ? -0.177 -9.873 10.816 1.00 92.81 103 VAL A C 1
ATOM 801 O O . VAL A 1 103 ? 0.443 -10.464 9.935 1.00 92.81 103 VAL A O 1
ATOM 804 N N . MET A 1 104 ? 0.433 -9.116 11.723 1.00 92.62 104 MET A N 1
ATOM 805 C CA . MET A 1 104 ? 1.884 -8.975 11.792 1.00 92.62 104 MET A CA 1
ATOM 806 C C . MET A 1 104 ? 2.480 -10.119 12.616 1.00 92.62 104 MET A C 1
ATOM 808 O O . MET A 1 104 ? 2.683 -9.991 13.822 1.00 92.62 104 MET A O 1
ATOM 812 N N . GLU A 1 105 ? 2.778 -11.241 11.957 1.00 86.25 105 GLU A N 1
ATOM 813 C CA . GLU A 1 105 ? 3.281 -12.470 12.601 1.00 86.25 105 GLU A CA 1
ATOM 814 C C . GLU A 1 105 ? 4.560 -12.253 13.427 1.00 86.25 105 GLU A C 1
ATOM 816 O O . GLU A 1 105 ? 4.744 -12.880 14.470 1.00 86.25 105 GLU A O 1
ATOM 821 N N . ARG A 1 106 ? 5.428 -11.326 12.997 1.00 85.81 106 ARG A N 1
ATOM 822 C CA . ARG A 1 106 ? 6.681 -10.975 13.693 1.00 85.81 106 ARG A CA 1
ATOM 823 C C . ARG A 1 106 ? 6.464 -10.128 14.950 1.00 85.81 106 ARG A C 1
ATOM 825 O O . ARG A 1 106 ? 7.307 -10.117 15.842 1.00 85.81 106 ARG A O 1
ATOM 832 N N . CYS A 1 107 ? 5.321 -9.455 15.054 1.00 85.12 107 CYS A N 1
ATOM 833 C CA . CYS A 1 107 ? 4.945 -8.655 16.212 1.00 85.12 107 CYS A CA 1
ATOM 834 C C . CYS A 1 107 ? 4.151 -9.526 17.190 1.00 85.12 107 CYS A C 1
ATOM 836 O O . CYS A 1 107 ? 2.923 -9.595 17.118 1.00 85.12 107 CYS A O 1
ATOM 838 N N . ALA A 1 108 ? 4.853 -10.202 18.107 1.00 85.19 108 ALA A N 1
ATOM 839 C CA . ALA A 1 108 ? 4.227 -11.121 19.055 1.00 85.19 108 ALA A CA 1
ATOM 840 C C . ALA A 1 108 ? 3.203 -10.412 19.956 1.00 85.19 108 ALA A C 1
ATOM 842 O O . ALA A 1 108 ? 2.019 -10.724 19.895 1.00 85.19 108 ALA A O 1
ATOM 843 N N . GLU A 1 109 ? 3.640 -9.442 20.763 1.00 85.31 109 GLU A N 1
ATOM 844 C CA . GLU A 1 109 ? 2.775 -8.784 21.757 1.00 85.31 109 GLU A CA 1
ATOM 845 C C . GLU A 1 109 ? 2.464 -7.321 21.452 1.00 85.31 109 GLU A C 1
ATOM 847 O O . GLU A 1 109 ? 1.378 -6.836 21.767 1.00 85.31 109 GLU A O 1
ATOM 852 N N . ARG A 1 110 ? 3.424 -6.603 20.866 1.00 89.00 110 ARG A N 1
ATOM 853 C CA . ARG A 1 110 ? 3.323 -5.179 20.551 1.00 89.00 110 ARG A CA 1
ATOM 854 C C . ARG A 1 110 ? 3.840 -4.941 19.146 1.00 89.00 110 ARG A C 1
ATOM 856 O O . ARG A 1 110 ? 4.745 -5.639 18.694 1.00 89.00 110 ARG A O 1
ATOM 863 N N . PHE A 1 111 ? 3.277 -3.938 18.487 1.00 90.62 111 PHE A N 1
ATOM 864 C CA . PHE A 1 111 ? 3.784 -3.488 17.203 1.00 90.62 111 PHE A CA 1
ATOM 865 C C . PHE A 1 111 ? 5.167 -2.862 17.366 1.00 90.62 111 PHE A C 1
ATOM 867 O O . PHE A 1 111 ? 5.372 -2.007 18.228 1.00 90.62 111 PHE A O 1
ATOM 874 N N . SER A 1 112 ? 6.097 -3.276 16.512 1.00 91.50 112 SER A N 1
ATOM 875 C CA . SER A 1 112 ? 7.344 -2.557 16.281 1.00 91.50 112 SER A CA 1
ATOM 876 C C . SER A 1 112 ? 7.031 -1.335 15.406 1.00 91.50 112 SER A C 1
ATOM 878 O O . SER A 1 112 ? 6.559 -1.537 14.284 1.00 91.50 112 SER A O 1
ATOM 880 N N . PRO A 1 113 ? 7.251 -0.082 15.862 1.00 92.50 113 PRO A N 1
ATOM 881 C CA . PRO A 1 113 ? 6.911 1.098 15.066 1.00 92.50 113 PRO A CA 1
ATOM 882 C C . PRO A 1 113 ? 7.524 1.088 13.655 1.00 92.50 113 PRO A C 1
ATOM 884 O O . PRO A 1 113 ? 6.777 1.338 12.712 1.00 92.50 113 PRO A O 1
ATOM 887 N N . PRO A 1 114 ? 8.805 0.705 13.450 1.00 93.56 114 PRO A N 1
ATOM 888 C CA . PRO A 1 114 ? 9.360 0.590 12.102 1.00 93.56 114 PRO A CA 1
ATOM 889 C C . PRO A 1 114 ? 8.618 -0.405 11.203 1.00 93.56 114 PRO A C 1
ATOM 891 O O . PRO A 1 114 ? 8.371 -0.113 10.036 1.00 93.56 114 PRO A O 1
ATOM 894 N N . GLU A 1 115 ? 8.253 -1.581 11.721 1.00 93.00 115 GLU A N 1
ATOM 895 C CA . GLU A 1 115 ? 7.539 -2.590 10.928 1.00 93.00 115 GLU A CA 1
ATOM 896 C C . GLU A 1 115 ? 6.102 -2.154 10.633 1.00 93.00 115 GLU A C 1
ATOM 898 O O . GLU A 1 115 ? 5.616 -2.339 9.518 1.00 93.00 115 GLU A O 1
ATOM 903 N N . LEU A 1 116 ? 5.437 -1.535 11.612 1.00 94.69 116 LEU A N 1
ATOM 904 C CA . LEU A 1 116 ? 4.084 -1.015 11.451 1.00 94.69 116 LEU A CA 1
ATOM 905 C C . LEU A 1 116 ? 4.054 0.111 10.414 1.00 94.69 116 LEU A C 1
ATOM 907 O O . LEU 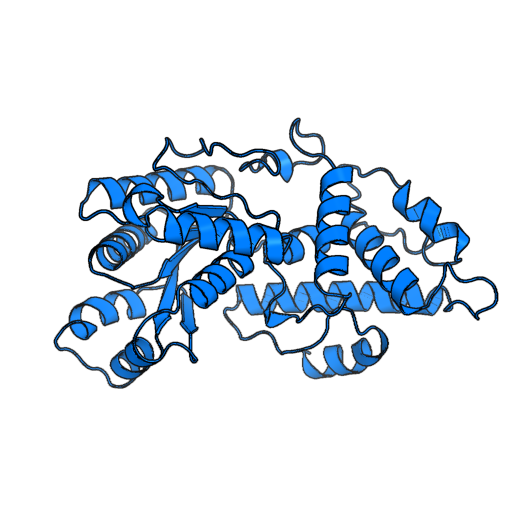A 1 116 ? 3.191 0.126 9.542 1.00 94.69 116 LEU A O 1
ATOM 911 N N . PHE A 1 117 ? 5.016 1.032 10.469 1.00 95.50 117 PHE A N 1
ATOM 912 C CA . PHE A 1 117 ? 5.130 2.122 9.502 1.00 95.50 117 PHE A CA 1
ATOM 913 C C . PHE A 1 117 ? 5.384 1.599 8.100 1.00 95.50 117 PHE A C 1
ATOM 915 O O . PHE A 1 117 ? 4.694 2.031 7.184 1.00 95.50 117 PHE A O 1
ATOM 922 N N . ARG A 1 118 ? 6.281 0.622 7.932 1.00 95.06 118 ARG A N 1
ATOM 923 C CA . ARG A 1 118 ? 6.497 -0.028 6.631 1.00 95.06 118 ARG A CA 1
ATOM 924 C C . ARG A 1 118 ? 5.218 -0.648 6.086 1.00 95.06 118 ARG A C 1
ATOM 926 O O . ARG A 1 118 ? 4.856 -0.347 4.956 1.00 95.06 118 ARG A O 1
ATOM 933 N N . LEU A 1 119 ? 4.483 -1.414 6.898 1.00 94.75 119 LEU A N 1
ATOM 934 C CA . LEU A 1 119 ? 3.205 -1.992 6.473 1.00 94.75 119 LEU A CA 1
ATOM 935 C C . LEU A 1 119 ? 2.234 -0.903 5.997 1.00 94.75 119 LEU A C 1
ATOM 937 O O . LEU A 1 119 ? 1.662 -1.002 4.916 1.00 94.75 119 LEU A O 1
ATOM 941 N N . PHE A 1 120 ? 2.064 0.164 6.774 1.00 95.50 120 PHE A N 1
ATOM 942 C CA . PHE A 1 120 ? 1.175 1.260 6.395 1.00 95.50 120 PHE A CA 1
ATOM 943 C C . PHE A 1 120 ? 1.654 1.981 5.132 1.00 95.50 120 PHE A C 1
ATOM 945 O O . PHE A 1 120 ? 0.825 2.310 4.285 1.00 95.50 120 PHE A O 1
ATOM 952 N N . ILE A 1 121 ? 2.967 2.161 4.963 1.00 94.06 121 ILE A N 1
ATOM 953 C CA . ILE A 1 121 ? 3.548 2.752 3.756 1.00 94.06 121 ILE A CA 1
ATOM 954 C C . ILE A 1 121 ? 3.281 1.885 2.522 1.00 94.06 121 ILE A C 1
ATOM 956 O O . ILE A 1 121 ? 2.971 2.392 1.445 1.00 94.06 121 ILE A O 1
ATOM 960 N N . GLU A 1 122 ? 3.364 0.567 2.679 1.00 93.88 122 GLU A N 1
ATOM 961 C CA . GLU A 1 122 ? 3.148 -0.394 1.600 1.00 93.88 122 GLU A CA 1
ATOM 962 C C . GLU A 1 122 ? 1.667 -0.546 1.226 1.00 93.88 122 GLU A C 1
ATOM 964 O O . GLU A 1 122 ? 1.349 -0.855 0.073 1.00 93.88 122 GLU A O 1
ATOM 969 N N . ARG A 1 123 ? 0.753 -0.355 2.185 1.00 92.56 123 ARG A N 1
ATOM 970 C CA . ARG A 1 123 ? -0.683 -0.643 2.028 1.00 92.56 123 ARG A CA 1
ATOM 971 C C . ARG A 1 123 ? -1.552 0.581 1.760 1.00 92.56 123 ARG A C 1
ATOM 973 O O . ARG A 1 123 ? -2.613 0.423 1.161 1.00 92.56 123 ARG A O 1
ATOM 980 N N . CYS A 1 124 ? -1.141 1.769 2.190 1.00 92.19 124 CYS A N 1
ATOM 981 C CA . CYS A 1 124 ? -1.987 2.960 2.131 1.00 92.19 124 CYS A CA 1
ATOM 982 C C . CYS A 1 124 ? -1.716 3.819 0.893 1.00 92.19 124 CYS A C 1
ATOM 984 O O . CYS A 1 124 ? -0.629 3.814 0.324 1.00 92.19 124 CYS A O 1
ATOM 986 N N . ASP A 1 125 ? -2.729 4.590 0.510 1.00 87.94 125 ASP A N 1
ATOM 987 C CA . ASP A 1 125 ? -2.654 5.636 -0.510 1.00 87.94 125 ASP A CA 1
ATOM 988 C C . ASP A 1 125 ? -2.520 7.040 0.122 1.00 87.94 125 ASP A C 1
ATOM 990 O O . ASP A 1 125 ? -2.078 7.980 -0.536 1.00 87.94 125 ASP A O 1
ATOM 994 N N . LEU A 1 126 ? -2.892 7.179 1.400 1.00 88.38 126 LEU A N 1
ATOM 995 C CA . LEU A 1 126 ? -2.720 8.370 2.236 1.00 88.38 126 LEU A CA 1
ATOM 996 C C . LEU A 1 126 ? -2.598 7.935 3.700 1.00 88.38 126 LEU A C 1
ATOM 998 O O . LEU A 1 126 ? -3.355 7.072 4.149 1.00 88.38 126 LEU A O 1
ATOM 1002 N N . LEU A 1 127 ? -1.696 8.563 4.455 1.00 90.62 127 LEU A N 1
ATOM 1003 C CA . LEU A 1 127 ? -1.613 8.402 5.907 1.00 90.62 127 LEU A CA 1
ATOM 1004 C C . LEU A 1 127 ? -2.107 9.650 6.631 1.00 90.62 127 LEU A C 1
ATOM 1006 O O . LEU A 1 127 ? -1.724 10.766 6.295 1.00 90.62 127 LEU A O 1
ATOM 1010 N N . VAL A 1 128 ? -2.891 9.448 7.684 1.00 90.25 128 VAL A N 1
ATOM 1011 C CA . VAL A 1 128 ? -3.123 10.442 8.731 1.00 90.25 128 VAL A CA 1
ATOM 1012 C C . VAL A 1 128 ? -2.300 10.024 9.941 1.00 90.25 128 VAL A C 1
ATOM 1014 O O . VAL A 1 128 ? -2.574 8.998 10.569 1.00 90.25 128 VAL A O 1
ATOM 1017 N N . PHE A 1 129 ? -1.278 10.816 10.248 1.00 89.69 129 PHE A N 1
ATOM 1018 C CA . PHE A 1 129 ? -0.286 10.541 11.276 1.00 89.69 129 PHE A CA 1
ATOM 1019 C C . PHE A 1 129 ? -0.278 11.672 12.298 1.00 89.69 129 PHE A C 1
ATOM 1021 O O . PHE A 1 129 ? 0.266 12.722 12.003 1.00 89.69 129 PHE A O 1
ATOM 1028 N N . GLN A 1 130 ? -0.854 11.515 13.492 1.00 85.75 130 GLN A N 1
ATOM 1029 C CA . GLN A 1 130 ? -0.896 12.656 14.423 1.00 85.75 130 GLN A CA 1
ATOM 1030 C C . GLN A 1 130 ? 0.425 12.871 15.146 1.00 85.75 130 GLN A C 1
ATOM 1032 O O . GLN A 1 130 ? 0.761 12.148 16.088 1.00 85.75 130 GLN A O 1
ATOM 1037 N N . GLU A 1 131 ? 1.136 13.922 14.750 1.00 85.50 131 GLU A N 1
ATOM 1038 C CA . GLU A 1 131 ? 2.444 14.256 15.308 1.00 85.50 131 GLU A CA 1
ATOM 1039 C C . GLU A 1 131 ? 2.395 14.571 16.806 1.00 85.50 131 GLU A C 1
ATOM 1041 O O . GLU A 1 131 ? 3.268 14.127 17.552 1.00 85.50 131 GLU A O 1
ATOM 1046 N N . HIS A 1 132 ? 1.339 15.250 17.270 1.00 83.50 132 HIS A N 1
ATOM 1047 C CA . HIS A 1 132 ? 1.184 15.620 18.678 1.00 83.50 132 HIS A CA 1
ATOM 1048 C C . HIS A 1 132 ? 1.088 14.405 19.606 1.00 83.50 132 HIS A C 1
ATOM 1050 O O . HIS A 1 132 ? 1.576 14.452 20.733 1.00 83.50 132 HIS A O 1
ATOM 1056 N N . HIS A 1 133 ? 0.475 13.315 19.141 1.00 83.00 133 HIS A N 1
ATOM 1057 C CA . HIS A 1 133 ? 0.346 12.080 19.914 1.00 83.00 133 HIS A CA 1
ATOM 1058 C C . HIS A 1 133 ? 1.539 11.144 19.726 1.00 83.00 133 HIS A C 1
ATOM 1060 O O . HIS A 1 133 ? 1.937 10.464 20.669 1.00 83.00 133 HIS A O 1
ATOM 1066 N N . ALA A 1 134 ? 2.113 11.105 18.524 1.00 86.06 134 ALA A N 1
ATOM 1067 C CA . ALA A 1 134 ? 3.257 10.254 18.224 1.00 86.06 134 ALA A CA 1
ATOM 1068 C C . ALA A 1 134 ? 4.556 10.763 18.880 1.00 86.06 134 ALA A C 1
ATOM 1070 O O . ALA A 1 134 ? 5.415 9.967 19.264 1.00 86.06 134 ALA A O 1
ATOM 1071 N N . GLY A 1 135 ? 4.700 12.085 19.011 1.00 89.00 135 GLY A N 1
ATOM 1072 C CA . GLY A 1 135 ? 5.915 12.740 19.483 1.00 89.00 135 GLY A CA 1
ATOM 1073 C C . GLY A 1 135 ? 7.012 12.825 18.414 1.00 89.00 135 GLY A C 1
ATOM 1074 O O . GLY A 1 135 ? 7.026 12.088 17.425 1.00 89.00 135 GLY A O 1
ATOM 1075 N N . ALA A 1 136 ? 7.975 13.727 18.633 1.00 90.31 136 ALA A N 1
ATOM 1076 C CA . ALA A 1 136 ? 9.009 14.072 17.651 1.00 90.31 136 ALA A CA 1
ATOM 1077 C C . ALA A 1 136 ? 9.840 12.867 17.169 1.00 90.31 136 ALA A C 1
ATOM 1079 O O . ALA A 1 136 ? 10.190 12.794 15.993 1.00 90.31 136 ALA A O 1
ATOM 1080 N N . GLN A 1 137 ? 10.111 11.894 18.047 1.00 92.25 137 GLN A N 1
ATOM 1081 C CA . GLN A 1 137 ? 10.877 10.695 17.694 1.00 92.25 137 GLN A CA 1
ATOM 1082 C C . GLN A 1 137 ? 10.155 9.834 16.647 1.00 92.25 137 GLN A C 1
ATOM 1084 O O . GLN A 1 137 ? 10.766 9.407 15.671 1.00 92.25 137 GLN A O 1
ATOM 1089 N N . MET A 1 138 ? 8.852 9.594 16.824 1.00 93.56 138 MET A N 1
ATOM 1090 C CA . MET A 1 138 ? 8.068 8.778 15.891 1.00 93.56 138 MET A CA 1
ATOM 1091 C C . MET A 1 138 ? 7.831 9.510 14.567 1.00 93.56 138 MET A C 1
ATOM 1093 O O . MET A 1 138 ? 7.841 8.882 13.510 1.00 93.56 138 MET A O 1
ATOM 1097 N N . VAL A 1 139 ? 7.674 10.838 14.609 1.00 91.81 139 VAL A N 1
ATOM 1098 C CA . VAL A 1 139 ? 7.615 11.680 13.403 1.00 91.81 139 VAL A CA 1
ATOM 1099 C C . VAL A 1 139 ? 8.924 11.589 12.618 1.00 91.81 139 VAL A C 1
ATOM 1101 O O . VAL A 1 139 ? 8.888 11.399 11.402 1.00 91.81 139 VAL A O 1
ATOM 1104 N N . GLY A 1 140 ? 10.069 11.691 13.303 1.00 93.12 140 GLY A N 1
ATOM 1105 C CA . GLY A 1 140 ? 11.394 11.534 12.703 1.00 93.12 140 GLY A CA 1
ATOM 1106 C C . GLY A 1 140 ? 11.550 10.177 12.020 1.00 93.12 140 GLY A C 1
ATOM 1107 O O . GLY A 1 140 ? 11.869 10.133 10.836 1.00 93.12 140 GLY A O 1
ATOM 1108 N N . LEU A 1 141 ? 11.200 9.093 12.722 1.00 95.00 141 LEU A N 1
ATOM 1109 C CA . LEU A 1 141 ? 11.235 7.733 12.179 1.00 95.00 141 LEU A CA 1
ATOM 1110 C C . LEU A 1 141 ? 10.339 7.565 10.939 1.00 95.00 141 LEU A C 1
ATOM 1112 O O . LEU A 1 141 ? 10.752 6.950 9.961 1.00 95.00 141 LEU A O 1
ATOM 1116 N N . MET A 1 142 ? 9.117 8.110 10.952 1.00 93.81 142 MET A N 1
ATOM 1117 C CA . MET A 1 142 ? 8.224 8.054 9.788 1.00 93.81 142 MET A CA 1
ATOM 1118 C C . MET A 1 142 ? 8.832 8.785 8.581 1.00 93.81 142 MET A C 1
ATOM 1120 O O . MET A 1 142 ? 8.811 8.264 7.467 1.00 93.81 142 MET A O 1
ATOM 1124 N N . ARG A 1 143 ? 9.400 9.981 8.789 1.00 92.06 143 ARG A N 1
ATOM 1125 C CA . ARG A 1 143 ? 10.048 10.764 7.720 1.00 92.06 143 ARG A CA 1
ATOM 1126 C C . ARG A 1 143 ? 11.285 10.062 7.161 1.00 92.06 143 ARG A C 1
ATOM 1128 O O . ARG A 1 143 ? 11.469 10.043 5.944 1.00 92.06 143 ARG A O 1
ATOM 1135 N N . GLU A 1 144 ? 12.100 9.480 8.036 1.00 94.25 144 GLU A N 1
ATOM 1136 C CA . GLU A 1 144 ? 13.270 8.686 7.662 1.00 94.25 144 GLU A CA 1
ATOM 1137 C C . GLU A 1 144 ? 12.852 7.487 6.809 1.00 94.25 144 GLU A C 1
ATOM 1139 O O . GLU A 1 144 ? 13.337 7.351 5.693 1.00 94.25 144 GLU A O 1
ATOM 1144 N N . LEU A 1 145 ? 11.862 6.701 7.246 1.00 93.69 145 LEU A N 1
ATOM 1145 C CA . LEU A 1 145 ? 11.377 5.542 6.489 1.00 93.69 145 LEU A CA 1
ATOM 1146 C C . LEU A 1 145 ? 10.797 5.912 5.122 1.00 93.69 145 LEU A C 1
ATOM 1148 O O . LEU A 1 145 ? 11.086 5.232 4.141 1.00 93.69 145 LEU A O 1
ATOM 1152 N N . LEU A 1 146 ? 10.008 6.984 5.023 1.00 90.62 146 LEU A N 1
ATOM 1153 C CA . LEU A 1 146 ? 9.482 7.452 3.733 1.00 90.62 146 LEU A CA 1
ATOM 1154 C C . LEU A 1 146 ? 10.608 7.829 2.764 1.00 90.62 146 LEU A C 1
ATOM 1156 O O . LEU A 1 146 ? 10.555 7.481 1.581 1.00 90.62 146 LEU A O 1
ATOM 1160 N N . THR A 1 147 ? 11.636 8.504 3.283 1.00 90.00 147 THR A N 1
ATOM 1161 C CA . THR A 1 147 ? 12.823 8.902 2.517 1.00 90.00 147 THR A CA 1
ATOM 1162 C C . THR A 1 147 ? 13.633 7.677 2.103 1.00 90.00 147 THR A C 1
ATOM 1164 O O . THR A 1 147 ? 13.975 7.521 0.931 1.00 90.00 147 THR A O 1
ATOM 1167 N N . ASP A 1 148 ? 13.887 6.770 3.042 1.00 90.81 148 ASP A N 1
ATOM 1168 C CA . ASP A 1 148 ? 14.693 5.574 2.838 1.00 90.81 148 ASP A CA 1
ATOM 1169 C C . ASP A 1 148 ? 14.057 4.583 1.887 1.00 90.81 148 ASP A C 1
ATOM 1171 O O . ASP A 1 148 ? 14.765 3.981 1.084 1.00 90.81 148 ASP A O 1
ATOM 1175 N N . MET A 1 149 ? 12.739 4.426 1.951 1.00 90.25 149 MET A N 1
ATOM 1176 C CA . MET A 1 149 ? 12.010 3.562 1.035 1.00 90.25 149 MET A CA 1
ATOM 1177 C C . MET A 1 149 ? 11.756 4.238 -0.316 1.00 90.25 149 MET A C 1
ATOM 1179 O O . MET A 1 149 ? 11.287 3.566 -1.227 1.00 90.25 149 MET A O 1
ATOM 1183 N N . ALA A 1 150 ? 12.044 5.540 -0.461 1.00 89.56 150 ALA A N 1
ATOM 1184 C CA . ALA A 1 150 ? 11.736 6.340 -1.648 1.00 89.56 150 ALA A CA 1
ATOM 1185 C C . ALA A 1 150 ? 10.261 6.218 -2.087 1.00 89.56 150 ALA A C 1
ATOM 1187 O O . ALA A 1 150 ? 9.952 6.189 -3.281 1.00 89.56 150 ALA A O 1
ATOM 1188 N N . VAL A 1 151 ? 9.343 6.124 -1.115 1.00 88.19 151 VAL A N 1
ATOM 1189 C CA . VAL A 1 151 ? 7.907 5.982 -1.385 1.00 88.19 151 VAL A CA 1
ATOM 1190 C C . VAL A 1 151 ? 7.245 7.351 -1.307 1.00 88.19 151 VAL A C 1
ATOM 1192 O O . VAL A 1 151 ? 7.288 7.998 -0.261 1.00 88.19 151 VAL A O 1
ATOM 1195 N N . PRO A 1 152 ? 6.581 7.791 -2.383 1.00 85.31 152 PRO A N 1
ATOM 1196 C CA . PRO A 1 152 ? 5.952 9.099 -2.454 1.00 85.31 152 PRO A CA 1
ATOM 1197 C C . PRO A 1 152 ? 4.572 9.091 -1.783 1.00 85.31 152 PRO A C 1
ATOM 1199 O O . PRO A 1 152 ? 3.569 9.459 -2.390 1.00 85.31 152 PRO A O 1
ATOM 1202 N N . LEU A 1 153 ? 4.504 8.600 -0.547 1.00 85.94 153 LEU A N 1
ATOM 1203 C CA . LEU A 1 153 ? 3.251 8.457 0.176 1.00 85.94 153 LEU A CA 1
ATOM 1204 C C . LEU A 1 153 ? 2.864 9.784 0.835 1.00 85.94 153 LEU A C 1
ATOM 1206 O O . LEU A 1 153 ? 3.631 10.307 1.649 1.00 85.94 153 LEU A O 1
ATOM 1210 N N . PRO A 1 154 ? 1.673 10.320 0.541 1.00 84.19 154 PRO A N 1
ATOM 1211 C CA . PRO A 1 154 ? 1.203 11.519 1.202 1.00 84.19 154 PRO A CA 1
ATOM 1212 C C . PRO A 1 154 ? 0.896 11.240 2.688 1.00 84.19 154 PRO A C 1
ATOM 1214 O O . PRO A 1 154 ? 0.246 10.246 3.022 1.00 84.19 154 PRO A O 1
ATOM 1217 N N . VAL A 1 155 ? 1.360 12.120 3.585 1.00 86.38 155 VAL A N 1
ATOM 1218 C CA . VAL A 1 155 ? 1.147 12.037 5.043 1.00 86.38 155 VAL A CA 1
ATOM 1219 C C . VAL A 1 155 ? 0.623 13.351 5.624 1.00 86.38 155 VAL A C 1
ATOM 1221 O O . VAL A 1 155 ? 1.301 14.376 5.608 1.00 86.38 155 VAL A O 1
ATOM 1224 N N . GLN A 1 156 ? -0.572 13.310 6.201 1.00 86.62 156 GLN A N 1
ATOM 1225 C CA . GLN A 1 156 ? -1.158 14.419 6.941 1.00 86.62 156 GLN A CA 1
ATOM 1226 C C . GLN A 1 156 ? -0.761 14.328 8.420 1.00 86.62 156 GLN A C 1
ATOM 1228 O O . GLN A 1 156 ? -1.202 13.414 9.117 1.00 86.62 156 GLN A O 1
ATOM 1233 N N . TYR A 1 157 ? 0.055 15.277 8.887 1.00 85.00 157 TYR A N 1
ATOM 1234 C CA . TYR A 1 157 ? 0.623 15.252 10.243 1.00 85.00 157 TYR A CA 1
ATOM 1235 C C . TYR A 1 157 ? -0.322 15.768 11.351 1.00 85.00 157 TYR A C 1
ATOM 1237 O O . TYR A 1 157 ? -0.120 15.492 12.531 1.00 85.00 157 TYR A O 1
ATOM 1245 N N . GLU A 1 158 ? -1.386 16.480 10.975 1.00 82.44 158 GLU A N 1
ATOM 1246 C CA . GLU A 1 158 ? -2.327 17.142 11.892 1.00 82.44 158 GLU A CA 1
ATOM 1247 C C . GLU A 1 158 ? -3.781 16.764 11.568 1.00 82.44 158 GLU A C 1
ATOM 1249 O O . GLU A 1 158 ? -4.080 16.347 10.450 1.00 82.44 158 GLU A O 1
ATOM 1254 N N . LEU A 1 159 ? -4.719 16.852 12.524 1.00 81.50 159 LEU A N 1
ATOM 1255 C CA . LEU A 1 159 ? -6.159 16.685 12.247 1.00 81.50 159 LEU A CA 1
ATOM 1256 C C . LEU A 1 159 ? -6.702 17.985 11.633 1.00 81.50 159 LEU A C 1
ATOM 1258 O O . LEU A 1 159 ? -7.189 18.863 12.341 1.00 81.50 159 LEU A O 1
ATOM 1262 N N . LEU A 1 160 ? -6.613 18.107 10.309 1.00 75.31 160 LEU A N 1
ATOM 1263 C CA . LEU A 1 160 ? -7.085 19.263 9.536 1.00 75.31 160 LEU A CA 1
ATOM 1264 C C . LEU A 1 160 ? -8.381 18.931 8.799 1.00 75.31 160 LEU A C 1
ATOM 1266 O O . LEU A 1 160 ? -8.687 17.755 8.610 1.00 75.31 160 LEU A O 1
ATOM 1270 N N . HIS A 1 161 ? -9.131 19.946 8.354 1.00 75.12 161 HIS A N 1
ATOM 1271 C CA . HIS A 1 161 ? -10.376 19.749 7.601 1.00 75.12 161 HIS A CA 1
ATOM 1272 C C . HIS A 1 161 ? -10.232 18.676 6.502 1.00 75.12 161 HIS A C 1
ATOM 1274 O O . HIS A 1 161 ? -9.240 18.694 5.772 1.00 75.12 161 HIS A O 1
ATOM 1280 N N . PRO A 1 162 ? -11.207 17.755 6.347 1.00 71.88 162 PRO A N 1
ATOM 1281 C CA . PRO A 1 162 ? -11.152 16.724 5.314 1.00 71.88 162 PRO A CA 1
ATOM 1282 C C . PRO A 1 162 ? -10.846 17.297 3.923 1.00 71.88 162 PRO A C 1
ATOM 1284 O O . PRO A 1 162 ? -11.545 18.191 3.447 1.00 71.88 162 PRO A O 1
ATOM 1287 N N . GLY A 1 163 ? -9.798 16.776 3.278 1.00 63.16 163 GLY A N 1
ATOM 1288 C CA . GLY A 1 163 ? -9.308 17.264 1.982 1.00 63.16 163 GLY A CA 1
ATOM 1289 C C . GLY A 1 163 ? -8.264 18.384 2.057 1.00 63.16 163 GLY A C 1
ATOM 1290 O O . GLY A 1 163 ? -7.863 18.904 1.015 1.00 63.16 163 GLY A O 1
ATOM 1291 N N . TYR A 1 164 ? -7.838 18.763 3.264 1.00 63.66 164 TYR A N 1
ATOM 1292 C CA . TYR A 1 164 ? -6.722 19.668 3.497 1.00 63.66 164 TYR A CA 1
ATOM 1293 C C . TYR A 1 164 ? -5.576 18.899 4.150 1.00 63.66 164 TYR A C 1
ATOM 1295 O O . TYR A 1 164 ? -5.496 18.804 5.374 1.00 63.66 164 TYR A O 1
ATOM 1303 N N . ALA A 1 165 ? -4.671 18.358 3.342 1.00 58.88 165 ALA A N 1
ATOM 1304 C CA . ALA A 1 165 ? -3.394 17.894 3.846 1.00 58.88 165 ALA A CA 1
ATOM 1305 C C . ALA A 1 165 ? -2.288 18.857 3.397 1.00 58.88 165 ALA A C 1
ATOM 1307 O O . ALA A 1 165 ? -2.180 19.221 2.226 1.00 58.88 165 ALA A O 1
ATOM 1308 N N . SER A 1 166 ? -1.472 19.305 4.354 1.00 51.44 166 SER A N 1
ATOM 1309 C CA . SER A 1 166 ? -0.299 20.141 4.085 1.00 51.44 166 SER A CA 1
ATOM 1310 C C . SER A 1 166 ? 0.772 19.288 3.405 1.00 51.44 166 SER A C 1
ATOM 1312 O O . SER A 1 166 ? 1.654 18.725 4.054 1.00 51.44 166 SER A O 1
ATOM 1314 N N . LEU A 1 167 ? 0.631 19.100 2.093 1.00 50.34 167 LEU A N 1
ATOM 1315 C CA . LEU A 1 167 ? 1.457 18.189 1.317 1.00 50.34 167 LEU A CA 1
ATOM 1316 C C . LEU A 1 167 ? 2.176 18.913 0.191 1.00 50.34 167 LEU A C 1
ATOM 1318 O O . LEU A 1 167 ? 1.575 19.509 -0.700 1.00 50.34 167 LEU A O 1
ATOM 1322 N N . HIS A 1 168 ? 3.501 18.816 0.241 1.00 49.94 168 HIS A N 1
ATOM 1323 C CA . HIS A 1 168 ? 4.356 19.105 -0.896 1.00 49.94 168 HIS A CA 1
ATOM 1324 C C . HIS A 1 168 ? 4.224 17.931 -1.867 1.00 49.94 168 HIS A C 1
ATOM 1326 O O . HIS A 1 168 ? 4.173 16.782 -1.433 1.00 49.94 168 HIS A O 1
ATOM 1332 N N . TYR A 1 169 ? 4.129 18.233 -3.163 1.00 43.47 169 TYR A N 1
ATOM 1333 C CA . TYR A 1 169 ? 3.902 17.257 -4.228 1.00 43.47 169 TYR A CA 1
ATOM 1334 C C . TYR A 1 169 ? 4.734 15.968 -4.024 1.00 43.47 169 TYR A C 1
ATOM 1336 O O . TYR A 1 169 ? 5.957 16.059 -3.876 1.00 43.47 169 TYR A O 1
ATOM 1344 N N . PRO A 1 170 ? 4.111 14.773 -4.010 1.00 51.38 170 PRO A N 1
ATOM 1345 C CA . PRO A 1 170 ? 2.775 14.431 -4.518 1.00 51.38 170 PRO A CA 1
ATOM 1346 C C . PRO A 1 170 ? 1.619 14.949 -3.644 1.00 51.38 170 PRO A C 1
ATOM 1348 O O . PRO A 1 170 ? 1.592 14.748 -2.434 1.00 51.38 170 PRO A O 1
ATOM 1351 N N . ALA A 1 171 ? 0.656 15.635 -4.267 1.00 45.38 171 ALA A N 1
ATOM 1352 C CA . ALA A 1 171 ? -0.488 16.219 -3.569 1.00 45.38 171 ALA A CA 1
ATOM 1353 C C . ALA A 1 171 ? -1.580 15.164 -3.322 1.00 45.38 171 ALA A C 1
ATOM 1355 O O . ALA A 1 171 ? -1.842 14.313 -4.161 1.00 45.38 171 ALA A O 1
ATOM 1356 N N . ASP A 1 172 ? -2.252 15.277 -2.187 1.00 42.44 172 ASP A N 1
ATOM 1357 C CA . ASP A 1 172 ? -3.346 14.482 -1.604 1.00 42.44 172 ASP A CA 1
ATOM 1358 C C . ASP A 1 172 ? -4.623 14.228 -2.434 1.00 42.44 172 ASP A C 1
ATOM 1360 O O . ASP A 1 172 ? -5.617 13.736 -1.900 1.00 42.44 172 ASP A O 1
ATOM 1364 N N . ARG A 1 173 ? -4.677 14.550 -3.729 1.00 46.62 173 ARG A N 1
ATOM 1365 C CA . ARG A 1 173 ? -5.969 14.696 -4.429 1.00 46.62 173 ARG A CA 1
ATOM 1366 C C . ARG A 1 173 ? -6.185 13.673 -5.522 1.00 46.62 173 ARG A C 1
ATOM 1368 O O . ARG A 1 173 ? -5.319 13.450 -6.351 1.00 46.62 173 ARG A O 1
ATOM 1375 N N . LYS A 1 174 ? -7.437 13.241 -5.711 1.00 48.41 174 LYS A N 1
ATOM 1376 C CA . LYS A 1 174 ? -7.897 12.623 -6.976 1.00 48.41 174 LYS A CA 1
ATOM 1377 C C . LYS A 1 174 ? -7.399 13.381 -8.226 1.00 48.41 174 LYS A C 1
ATOM 1379 O O . LYS A 1 174 ? -7.215 12.774 -9.269 1.00 48.41 174 LYS A O 1
ATOM 1384 N N . GLN A 1 175 ? -7.135 14.685 -8.105 1.00 46.81 175 GLN A N 1
ATOM 1385 C CA . GLN A 1 175 ? -6.640 15.578 -9.154 1.00 46.81 175 GLN A CA 1
ATOM 1386 C C . GLN A 1 175 ? -5.228 15.254 -9.686 1.00 46.81 175 GLN A C 1
ATOM 1388 O O . GLN A 1 175 ? -4.984 15.594 -10.837 1.00 46.81 175 GLN A O 1
ATOM 1393 N N . TYR A 1 176 ? -4.334 14.575 -8.943 1.00 54.06 176 TYR A N 1
ATOM 1394 C CA . TYR A 1 176 ? -3.090 14.043 -9.546 1.00 54.06 176 TYR A CA 1
ATOM 1395 C C . TYR A 1 176 ? -3.359 12.778 -10.368 1.00 54.06 176 TYR A C 1
ATOM 1397 O O . TYR A 1 176 ? -2.618 12.470 -11.287 1.00 54.06 176 TYR A O 1
ATOM 1405 N N . ARG A 1 177 ? -4.432 12.033 -10.067 1.00 52.62 177 ARG A N 1
ATOM 1406 C CA . ARG A 1 177 ? -4.838 10.853 -10.855 1.00 52.62 177 ARG A CA 1
ATOM 1407 C C . ARG A 1 177 ? -5.529 11.253 -12.162 1.00 52.62 177 ARG A C 1
ATOM 1409 O O . ARG A 1 177 ? -5.696 10.419 -13.045 1.00 52.62 177 ARG A O 1
ATOM 1416 N N . ILE A 1 178 ? -5.974 12.507 -12.271 1.00 55.03 178 ILE A N 1
ATOM 1417 C CA . ILE A 1 178 ? -6.591 13.049 -13.479 1.00 55.03 178 ILE A CA 1
ATOM 1418 C C . ILE A 1 178 ? -5.470 13.594 -14.351 1.00 55.03 178 ILE A C 1
ATOM 1420 O O . ILE A 1 178 ? -4.920 14.663 -14.083 1.00 55.03 178 ILE A O 1
ATOM 1424 N N . TYR A 1 179 ? -5.160 12.867 -15.419 1.00 50.97 179 TYR A N 1
ATOM 1425 C CA . TYR A 1 179 ? -4.300 13.378 -16.472 1.00 50.97 179 TYR A CA 1
ATOM 1426 C C . TYR A 1 179 ? -4.804 14.762 -16.938 1.00 50.97 179 TYR A C 1
ATOM 1428 O O . TYR A 1 179 ? -5.985 14.925 -17.251 1.00 50.97 179 TYR A O 1
ATOM 1436 N N . GLY A 1 180 ? -3.909 15.754 -16.993 1.00 53.97 180 GLY A N 1
ATOM 1437 C CA . GLY A 1 180 ? -4.238 17.142 -17.348 1.00 53.97 180 GLY A CA 1
ATOM 1438 C C . GLY A 1 180 ? -4.773 17.990 -16.186 1.00 53.97 180 GLY A C 1
ATOM 1439 O O . GLY A 1 180 ? -5.061 19.171 -16.375 1.00 53.97 180 GLY A O 1
ATOM 1440 N N . GLY A 1 181 ? -4.890 17.420 -14.984 1.00 58.81 181 GLY A N 1
ATOM 1441 C CA . GLY A 1 181 ? -5.123 18.186 -13.767 1.00 58.81 181 GLY A CA 1
ATOM 1442 C C . GLY A 1 181 ? -3.924 19.090 -13.443 1.00 58.81 181 GLY A C 1
ATOM 1443 O O . GLY A 1 181 ? -2.787 18.724 -13.738 1.00 58.81 181 GLY A O 1
ATOM 1444 N N . PRO A 1 182 ? -4.136 20.240 -12.777 1.00 59.59 182 PRO A N 1
ATOM 1445 C CA . PRO A 1 182 ? -3.068 21.200 -12.466 1.00 59.59 182 PRO A CA 1
ATOM 1446 C C . PRO A 1 182 ? -1.980 20.647 -11.527 1.00 59.59 182 PRO A C 1
ATOM 1448 O O . PRO A 1 182 ? -0.966 21.302 -11.315 1.00 59.59 182 PRO A O 1
ATOM 1451 N N . TYR A 1 183 ? -2.191 19.454 -10.963 1.00 60.06 183 TYR A N 1
ATOM 1452 C CA . TYR A 1 183 ? -1.297 18.795 -10.011 1.00 60.06 183 TYR A CA 1
ATOM 1453 C C . TYR A 1 183 ? -0.667 17.498 -10.550 1.00 60.06 183 TYR A C 1
ATOM 1455 O O . TYR A 1 183 ? 0.056 16.838 -9.807 1.00 60.06 183 TYR A O 1
ATOM 1463 N N . TYR A 1 184 ? -0.952 17.093 -11.794 1.00 67.12 184 TYR A N 1
ATOM 1464 C CA . TYR A 1 184 ? -0.317 15.922 -12.408 1.00 67.12 184 TYR A CA 1
ATOM 1465 C C . TYR A 1 184 ? 0.975 16.339 -13.120 1.00 67.12 184 TYR A C 1
ATOM 1467 O O . TYR A 1 184 ? 0.922 17.028 -14.139 1.00 67.12 184 TYR A O 1
ATOM 1475 N N . ASP A 1 185 ? 2.128 15.904 -12.604 1.00 75.38 185 ASP A N 1
ATOM 1476 C CA . ASP A 1 185 ? 3.425 16.053 -13.271 1.00 75.38 185 ASP A CA 1
ATOM 1477 C C . ASP A 1 185 ? 3.963 14.670 -13.692 1.00 75.38 185 ASP A C 1
ATOM 1479 O O . ASP A 1 185 ? 4.525 13.933 -12.874 1.00 75.38 185 ASP A O 1
ATOM 1483 N N . PRO A 1 186 ? 3.851 14.311 -14.983 1.00 74.88 186 PRO A N 1
ATOM 1484 C CA . PRO A 1 186 ? 4.310 13.015 -15.471 1.00 74.88 186 PRO A CA 1
ATOM 1485 C C . PRO A 1 186 ? 5.820 12.806 -15.293 1.00 74.88 186 PRO A C 1
ATOM 1487 O O . PRO A 1 186 ? 6.275 11.670 -15.147 1.00 74.88 186 PRO A O 1
ATOM 1490 N N . TYR A 1 187 ? 6.623 13.875 -15.261 1.00 77.56 187 TYR A N 1
ATOM 1491 C CA . TYR A 1 187 ? 8.061 13.749 -15.028 1.00 77.56 187 TYR A CA 1
ATOM 1492 C C . TYR A 1 187 ? 8.363 13.350 -13.590 1.00 77.56 187 TYR A C 1
ATOM 1494 O O . TYR A 1 187 ? 9.303 12.594 -13.343 1.00 77.56 187 TYR A O 1
ATOM 1502 N N . GLN A 1 188 ? 7.594 13.838 -12.620 1.00 80.50 188 GLN A N 1
ATOM 1503 C CA . GLN A 1 188 ? 7.782 13.431 -11.233 1.00 80.50 188 GLN A CA 1
ATOM 1504 C C . GLN A 1 188 ? 7.325 11.999 -10.981 1.00 80.50 188 GLN A C 1
ATOM 1506 O O . GLN A 1 188 ? 8.027 11.283 -10.274 1.00 80.50 188 GLN A O 1
ATOM 1511 N N . GLU A 1 189 ? 6.247 11.555 -11.623 1.00 81.00 189 GLU A N 1
ATOM 1512 C CA . GLU A 1 189 ? 5.787 10.162 -11.566 1.00 81.00 189 GLU A CA 1
ATOM 1513 C C . GLU A 1 189 ? 6.880 9.173 -12.011 1.00 81.00 189 GLU A C 1
ATOM 1515 O O . GLU A 1 189 ? 7.181 8.184 -11.326 1.00 81.00 189 GLU A O 1
ATOM 1520 N N . ILE A 1 190 ? 7.556 9.491 -13.119 1.00 84.69 190 ILE A N 1
ATOM 1521 C CA . ILE A 1 190 ? 8.703 8.715 -13.607 1.00 84.69 190 ILE A CA 1
ATOM 1522 C C . ILE A 1 190 ? 9.883 8.831 -12.635 1.00 84.69 190 ILE A C 1
ATOM 1524 O O . ILE A 1 190 ? 10.453 7.810 -12.254 1.00 84.69 190 ILE A O 1
ATOM 1528 N N . ARG A 1 191 ? 10.245 10.047 -12.192 1.00 86.94 191 ARG A N 1
ATOM 1529 C CA . ARG A 1 191 ? 11.368 10.261 -11.254 1.00 86.94 191 ARG A CA 1
ATOM 1530 C C . ARG A 1 191 ? 11.198 9.473 -9.958 1.00 86.94 191 ARG A C 1
ATOM 1532 O O . ARG A 1 191 ? 12.165 8.878 -9.497 1.00 86.94 191 ARG A O 1
ATOM 1539 N N . GLN A 1 192 ? 9.996 9.443 -9.389 1.00 88.56 192 GLN A N 1
ATOM 1540 C CA . GLN A 1 192 ? 9.695 8.680 -8.176 1.00 88.56 192 GLN A CA 1
ATOM 1541 C C . GLN A 1 192 ? 9.816 7.179 -8.408 1.00 88.56 192 GLN A C 1
ATOM 1543 O O . GLN A 1 192 ? 10.431 6.484 -7.605 1.00 88.56 192 GLN A O 1
ATOM 1548 N N . SER A 1 193 ? 9.280 6.685 -9.525 1.00 90.88 193 SER A N 1
ATOM 1549 C CA . SER A 1 193 ? 9.383 5.268 -9.875 1.00 90.88 193 SER A CA 1
ATOM 1550 C C . SER A 1 193 ? 10.844 4.847 -10.072 1.00 90.88 193 SER A C 1
ATOM 1552 O O . SER A 1 193 ? 11.273 3.830 -9.535 1.00 90.88 193 SER A O 1
ATOM 1554 N N . VAL A 1 194 ? 11.645 5.666 -10.762 1.00 91.50 194 VAL A N 1
ATOM 1555 C CA . VAL A 1 194 ? 13.090 5.445 -10.948 1.00 91.50 194 VAL A CA 1
ATOM 1556 C C . VAL A 1 194 ? 13.849 5.515 -9.622 1.00 91.50 194 VAL A C 1
ATOM 1558 O O . VAL A 1 194 ? 14.717 4.678 -9.374 1.00 91.50 194 VAL A O 1
ATOM 1561 N N . ALA A 1 195 ? 13.537 6.486 -8.760 1.00 92.00 195 ALA A N 1
ATOM 1562 C CA . ALA A 1 195 ? 14.151 6.601 -7.440 1.00 92.00 195 ALA A CA 1
ATOM 1563 C C . ALA A 1 195 ? 13.870 5.357 -6.588 1.00 92.00 195 ALA A C 1
ATOM 1565 O O . ALA A 1 195 ? 14.797 4.806 -5.998 1.00 92.00 195 ALA A O 1
ATOM 1566 N N . TYR A 1 196 ? 12.625 4.873 -6.596 1.00 94.00 196 TYR A N 1
ATOM 1567 C CA . TYR A 1 196 ? 12.229 3.647 -5.911 1.00 94.00 196 TYR A CA 1
ATOM 1568 C C . TYR A 1 196 ? 12.974 2.417 -6.444 1.00 94.00 196 TYR A C 1
ATOM 1570 O O . TYR A 1 196 ? 13.552 1.669 -5.655 1.00 94.00 196 TYR A O 1
ATOM 1578 N N . LEU A 1 197 ? 13.048 2.239 -7.769 1.00 94.44 197 LEU A N 1
ATOM 1579 C CA . LEU A 1 197 ? 13.814 1.146 -8.384 1.00 94.44 197 LEU A CA 1
ATOM 1580 C C . LEU A 1 197 ? 15.289 1.173 -7.963 1.00 94.44 197 LEU A C 1
ATOM 1582 O O . LEU A 1 197 ? 15.818 0.165 -7.497 1.00 94.44 197 LEU A O 1
ATOM 1586 N N . ARG A 1 198 ? 15.942 2.337 -8.073 1.00 94.00 198 ARG A N 1
ATOM 1587 C CA . ARG A 1 198 ? 17.359 2.503 -7.713 1.00 94.00 198 ARG A CA 1
ATOM 1588 C C . ARG A 1 198 ? 17.611 2.253 -6.233 1.00 94.00 198 ARG A C 1
ATOM 1590 O O . ARG A 1 198 ? 18.580 1.586 -5.890 1.00 94.00 198 ARG A O 1
ATOM 1597 N N . ARG A 1 199 ? 16.745 2.765 -5.354 1.00 93.31 199 ARG A N 1
ATOM 1598 C CA . ARG A 1 199 ? 16.888 2.612 -3.899 1.00 93.31 199 ARG A CA 1
ATOM 1599 C C . ARG A 1 199 ? 16.799 1.151 -3.460 1.00 93.31 199 ARG A C 1
ATOM 1601 O O . ARG A 1 199 ? 17.450 0.775 -2.493 1.00 93.31 199 ARG A O 1
ATOM 1608 N N . ASN A 1 200 ? 16.051 0.342 -4.204 1.00 92.62 200 ASN A N 1
ATOM 1609 C CA . ASN A 1 200 ? 15.915 -1.094 -3.981 1.00 92.62 200 ASN A CA 1
ATOM 1610 C C . ASN A 1 200 ? 16.870 -1.933 -4.849 1.00 92.62 200 ASN A C 1
ATOM 1612 O O . ASN A 1 200 ? 16.679 -3.139 -4.966 1.00 92.62 200 ASN A O 1
ATOM 1616 N N . ASN A 1 201 ? 17.886 -1.324 -5.474 1.00 93.12 201 ASN A N 1
ATOM 1617 C CA . ASN A 1 201 ? 18.846 -2.007 -6.351 1.00 93.12 201 ASN A CA 1
ATOM 1618 C C . ASN A 1 201 ? 18.181 -2.872 -7.435 1.00 93.12 201 ASN A C 1
ATOM 1620 O O . ASN A 1 201 ? 18.709 -3.918 -7.798 1.00 93.12 201 ASN A O 1
ATOM 1624 N N . PHE A 1 202 ? 17.020 -2.440 -7.937 1.00 93.25 202 PHE A N 1
ATOM 1625 C CA . PHE A 1 202 ? 16.221 -3.179 -8.917 1.00 93.25 202 PHE A CA 1
ATOM 1626 C C . PHE A 1 202 ? 15.789 -4.577 -8.449 1.00 93.25 202 PHE A C 1
ATOM 1628 O O . PHE A 1 202 ? 15.532 -5.427 -9.285 1.00 93.25 202 PHE A O 1
ATOM 1635 N N . VAL A 1 203 ? 15.662 -4.800 -7.137 1.00 93.56 203 VAL A N 1
ATOM 1636 C CA . VAL A 1 203 ? 15.084 -6.015 -6.545 1.00 93.56 203 VAL A CA 1
ATOM 1637 C C . VAL A 1 203 ? 13.806 -5.624 -5.813 1.00 93.56 203 VAL A C 1
ATOM 1639 O O . VAL A 1 203 ? 13.847 -5.061 -4.718 1.00 93.56 203 VAL A O 1
ATOM 1642 N N . ILE A 1 204 ? 12.651 -5.899 -6.418 1.00 94.62 204 ILE A N 1
ATOM 1643 C CA . ILE A 1 204 ? 11.346 -5.472 -5.901 1.00 94.62 204 ILE A CA 1
ATOM 1644 C C . ILE A 1 204 ? 10.538 -6.690 -5.477 1.00 94.62 204 ILE A C 1
ATOM 1646 O O . ILE A 1 204 ? 9.909 -7.360 -6.290 1.00 94.62 204 ILE A O 1
ATOM 1650 N N . ARG A 1 205 ? 10.506 -6.944 -4.170 1.00 94.31 205 ARG A N 1
ATOM 1651 C CA . ARG A 1 205 ? 9.685 -8.004 -3.577 1.00 94.31 205 ARG A CA 1
ATOM 1652 C C . ARG A 1 205 ? 8.194 -7.686 -3.744 1.00 94.31 205 ARG A C 1
ATOM 1654 O O . ARG A 1 205 ? 7.713 -6.671 -3.236 1.00 94.31 205 ARG A O 1
ATOM 1661 N N . ALA A 1 206 ? 7.468 -8.532 -4.471 1.00 93.00 206 ALA A N 1
ATOM 1662 C CA . ALA A 1 206 ? 6.070 -8.318 -4.857 1.00 93.00 206 ALA A CA 1
ATOM 1663 C C . ALA A 1 206 ? 5.122 -8.073 -3.664 1.00 93.00 206 ALA A C 1
ATOM 1665 O O . ALA A 1 206 ? 4.215 -7.234 -3.715 1.00 93.00 206 ALA A O 1
ATOM 1666 N N . GLU A 1 207 ? 5.353 -8.761 -2.552 1.00 91.50 207 GLU A N 1
ATOM 1667 C CA . GLU A 1 207 ? 4.606 -8.628 -1.304 1.00 91.50 207 GLU A CA 1
ATOM 1668 C C . GLU A 1 207 ? 4.785 -7.257 -0.629 1.00 91.50 207 GLU A C 1
ATOM 1670 O O . GLU A 1 207 ? 3.854 -6.785 0.037 1.00 91.50 207 GLU A O 1
ATOM 1675 N N . HIS A 1 208 ? 5.916 -6.595 -0.897 1.00 92.62 208 HIS A N 1
ATOM 1676 C CA . HIS A 1 208 ? 6.324 -5.305 -0.334 1.00 92.62 208 HIS A CA 1
ATOM 1677 C C . HIS A 1 208 ? 6.182 -4.122 -1.298 1.00 92.62 208 HIS A C 1
ATOM 1679 O O . HIS A 1 208 ? 6.387 -2.983 -0.893 1.00 92.62 208 HIS A O 1
ATOM 1685 N N . LEU A 1 209 ? 5.816 -4.341 -2.566 1.00 93.69 209 LEU A N 1
ATOM 1686 C CA . LEU A 1 209 ? 5.620 -3.253 -3.534 1.00 93.69 209 LEU A CA 1
ATOM 1687 C C . LEU A 1 209 ? 4.553 -2.257 -3.027 1.00 93.69 209 LEU A C 1
ATOM 1689 O O . LEU A 1 209 ? 3.410 -2.664 -2.879 1.00 93.69 209 LEU A O 1
ATOM 1693 N N . PRO A 1 210 ? 4.821 -0.968 -2.780 1.00 92.50 210 PRO A N 1
ATOM 1694 C CA . PRO A 1 210 ? 3.797 -0.060 -2.262 1.00 92.50 210 PRO A CA 1
ATOM 1695 C C . PRO A 1 210 ? 2.570 0.080 -3.174 1.00 92.50 210 PRO A C 1
ATOM 1697 O O . PRO A 1 210 ? 2.702 0.146 -4.398 1.00 92.50 210 PRO A O 1
ATOM 1700 N N . MET A 1 211 ? 1.367 0.161 -2.591 1.00 87.19 211 MET A N 1
ATOM 1701 C CA . MET A 1 211 ? 0.099 0.275 -3.334 1.00 87.19 211 MET A CA 1
ATOM 1702 C C . MET A 1 211 ? 0.079 1.447 -4.315 1.00 87.19 211 MET A C 1
ATOM 1704 O O . MET A 1 211 ? -0.462 1.314 -5.415 1.00 87.19 211 MET A O 1
ATOM 1708 N N . ILE A 1 212 ? 0.731 2.557 -3.965 1.00 85.50 212 ILE A N 1
ATOM 1709 C CA . ILE A 1 212 ? 0.877 3.707 -4.857 1.00 85.50 212 ILE A CA 1
ATOM 1710 C C . ILE A 1 212 ? 1.556 3.323 -6.181 1.00 85.50 212 ILE A C 1
ATOM 1712 O O . ILE A 1 212 ? 1.084 3.725 -7.242 1.00 85.50 212 ILE A O 1
ATOM 1716 N N . PHE A 1 213 ? 2.594 2.480 -6.147 1.00 88.94 213 PHE A N 1
ATOM 1717 C CA . PHE A 1 213 ? 3.279 1.995 -7.346 1.00 88.94 213 PHE A CA 1
ATOM 1718 C C . PHE A 1 213 ? 2.492 0.902 -8.060 1.00 88.94 213 PHE A C 1
ATOM 1720 O O . PHE A 1 213 ? 2.427 0.935 -9.282 1.00 88.94 213 PHE A O 1
ATOM 1727 N N . VAL A 1 214 ? 1.818 -0.002 -7.334 1.00 88.12 214 VAL A N 1
ATOM 1728 C CA . VAL A 1 214 ? 0.908 -0.984 -7.957 1.00 88.12 214 VAL A CA 1
ATOM 1729 C C . VAL A 1 214 ? -0.110 -0.271 -8.849 1.00 88.12 214 VAL A C 1
ATOM 1731 O O . VAL A 1 214 ? -0.274 -0.632 -10.008 1.0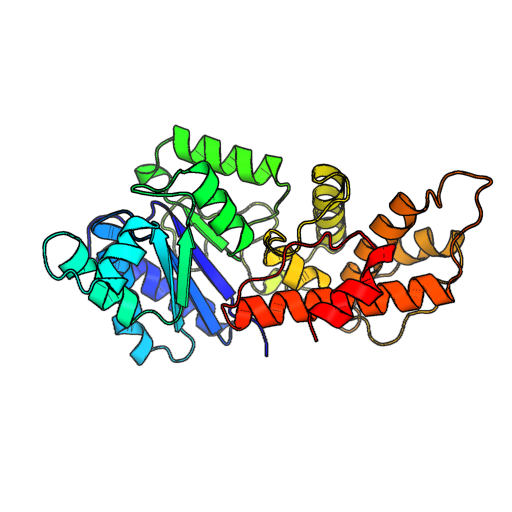0 88.12 214 VAL A O 1
ATOM 1734 N N . ARG A 1 215 ? -0.753 0.788 -8.345 1.00 80.19 215 ARG A N 1
ATOM 1735 C CA . ARG A 1 215 ? -1.741 1.558 -9.117 1.00 80.19 215 ARG A CA 1
ATOM 1736 C C . ARG A 1 215 ? -1.114 2.309 -10.285 1.00 80.19 215 ARG A C 1
ATOM 1738 O O . ARG A 1 215 ? -1.645 2.264 -11.390 1.00 80.19 215 ARG A O 1
ATOM 1745 N N . LYS A 1 216 ? -0.009 3.014 -10.028 1.00 81.31 216 LYS A N 1
ATOM 1746 C CA . LYS A 1 216 ? 0.683 3.842 -11.024 1.00 81.31 216 LYS A CA 1
ATOM 1747 C C . LYS A 1 216 ? 1.256 3.002 -12.164 1.00 81.31 216 LYS A C 1
ATOM 1749 O O . LYS A 1 216 ? 1.173 3.402 -13.311 1.00 81.31 216 LYS A O 1
ATOM 1754 N N . TRP A 1 217 ? 1.809 1.828 -11.874 1.00 87.00 217 TRP A N 1
ATOM 1755 C CA . TRP A 1 217 ? 2.432 0.970 -12.885 1.00 87.00 217 TRP A CA 1
ATOM 1756 C C . TRP A 1 217 ? 1.432 0.056 -13.603 1.00 87.00 217 TRP A C 1
ATOM 1758 O O . TRP A 1 217 ? 1.790 -0.577 -14.593 1.00 87.00 217 TRP A O 1
ATOM 1768 N N . GLN A 1 218 ? 0.181 -0.012 -13.144 1.00 79.62 218 GLN A N 1
ATOM 1769 C CA . GLN A 1 218 ? -0.907 -0.701 -13.846 1.00 79.62 218 GLN A CA 1
ATOM 1770 C C . GLN A 1 218 ? -1.607 0.153 -14.899 1.00 79.62 218 GLN A C 1
ATOM 1772 O O . GLN A 1 218 ? -2.407 -0.381 -15.672 1.00 79.62 218 GLN A O 1
ATOM 1777 N N . SER A 1 219 ? -1.354 1.462 -14.934 1.00 68.44 219 SER A N 1
ATOM 1778 C CA . SER A 1 219 ? -1.967 2.326 -15.932 1.00 68.44 219 SER A CA 1
ATOM 1779 C C . SER A 1 219 ? -1.591 1.858 -17.344 1.00 68.44 219 SER A C 1
ATOM 1781 O O . SER A 1 219 ? -0.455 1.479 -17.638 1.00 68.44 219 SER A O 1
ATOM 1783 N N . ALA A 1 220 ? -2.601 1.758 -18.208 1.00 58.50 220 ALA A N 1
ATOM 1784 C CA . ALA A 1 220 ? -2.469 1.102 -19.499 1.00 58.50 220 ALA A CA 1
ATOM 1785 C C . ALA A 1 220 ? -2.110 2.103 -20.607 1.00 58.50 220 ALA A C 1
ATOM 1787 O O . ALA A 1 220 ? -2.827 3.089 -20.787 1.00 58.50 220 ALA A O 1
ATOM 1788 N N . PRO A 1 221 ? -1.149 1.762 -21.478 1.00 54.59 221 PRO A N 1
ATOM 1789 C CA . PRO A 1 221 ? -1.172 2.226 -22.852 1.00 54.59 221 PRO A CA 1
ATOM 1790 C C . PRO A 1 221 ? -1.806 1.137 -23.740 1.00 54.59 221 PRO A C 1
ATOM 1792 O O . PRO A 1 221 ? -1.354 -0.016 -23.723 1.00 54.59 221 PRO A O 1
ATOM 1795 N N . PRO A 1 222 ? -2.854 1.445 -24.525 1.00 50.78 222 PRO A N 1
ATOM 1796 C CA . PRO A 1 222 ? -3.325 0.541 -25.566 1.00 50.78 222 PRO A CA 1
ATOM 1797 C C . PRO A 1 222 ? -2.377 0.584 -26.776 1.00 50.78 222 PRO A C 1
ATOM 1799 O O . PRO A 1 222 ? -2.317 1.595 -27.460 1.00 50.78 222 PRO A O 1
ATOM 1802 N N . GLY A 1 223 ? -1.672 -0.516 -27.075 1.00 57.72 223 GLY A N 1
ATOM 1803 C CA . GLY A 1 223 ? -1.222 -0.819 -28.447 1.00 57.72 223 GLY A CA 1
ATOM 1804 C C . GLY A 1 223 ? 0.171 -0.368 -28.922 1.00 57.72 223 GLY A C 1
ATOM 1805 O O . GLY A 1 223 ? 0.441 -0.523 -30.106 1.00 57.72 223 GLY A O 1
ATOM 1806 N N . TRP A 1 224 ? 1.075 0.120 -28.065 1.00 60.59 224 TRP A N 1
ATOM 1807 C CA . TRP A 1 224 ? 2.367 0.703 -28.504 1.00 60.59 224 TRP A CA 1
ATOM 1808 C C . TRP A 1 224 ? 3.590 -0.146 -28.118 1.00 60.59 224 TRP A C 1
ATOM 1810 O O . TRP A 1 224 ? 4.499 0.309 -27.429 1.00 60.59 224 TRP A O 1
ATOM 1820 N N . TYR A 1 225 ? 3.599 -1.412 -28.546 1.00 59.88 225 TYR A N 1
ATOM 1821 C CA . TYR A 1 225 ? 4.680 -2.369 -28.261 1.00 59.88 225 TYR A CA 1
ATOM 1822 C C . TYR A 1 225 ? 5.908 -2.213 -29.176 1.00 59.88 225 TYR A C 1
ATOM 1824 O O . TYR A 1 225 ? 6.944 -2.811 -28.910 1.00 59.88 225 TYR A O 1
ATOM 1832 N N . HIS A 1 226 ? 5.815 -1.419 -30.246 1.00 61.09 226 HIS A N 1
ATOM 1833 C CA . HIS A 1 226 ? 6.899 -1.238 -31.218 1.00 61.09 226 HIS A CA 1
ATOM 1834 C C . HIS A 1 226 ? 8.074 -0.406 -30.701 1.00 61.09 226 HIS A C 1
ATOM 1836 O O . HIS A 1 226 ? 9.101 -0.399 -31.350 1.00 61.09 226 HIS A O 1
ATOM 1842 N N . TYR A 1 227 ? 7.966 0.263 -29.550 1.00 60.81 227 TYR A N 1
ATOM 1843 C CA . TYR A 1 227 ? 9.097 1.003 -28.972 1.00 60.81 227 TYR A CA 1
ATOM 1844 C C . TYR A 1 227 ? 10.075 0.125 -28.183 1.00 60.81 227 TYR A C 1
ATOM 1846 O O . TYR A 1 227 ? 11.056 0.626 -27.661 1.00 60.81 227 TYR A O 1
ATOM 1854 N N . LEU A 1 228 ? 9.813 -1.173 -28.040 1.00 66.56 228 LEU A N 1
ATOM 1855 C CA . LEU A 1 228 ? 10.735 -2.095 -27.370 1.00 66.56 228 LEU A CA 1
ATOM 1856 C C . LEU A 1 228 ? 11.623 -2.844 -28.378 1.00 66.56 228 LEU A C 1
ATOM 1858 O O . LEU A 1 228 ? 12.154 -3.894 -28.041 1.00 66.56 228 LEU A O 1
ATOM 1862 N N . THR A 1 229 ? 11.738 -2.372 -29.626 1.00 61.16 229 THR A N 1
ATOM 1863 C CA . THR A 1 229 ? 12.360 -3.147 -30.710 1.00 61.16 229 THR A CA 1
ATOM 1864 C C . THR A 1 229 ? 13.873 -3.016 -30.818 1.00 61.16 229 THR A C 1
ATOM 1866 O O . THR A 1 229 ? 14.516 -3.969 -31.259 1.00 61.16 229 THR A O 1
ATOM 1869 N N . THR A 1 230 ? 14.444 -1.884 -30.408 1.00 60.69 230 THR A N 1
ATOM 1870 C CA . THR A 1 230 ? 15.875 -1.579 -30.508 1.00 60.69 230 THR A CA 1
ATOM 1871 C C . THR A 1 230 ? 16.376 -0.772 -29.296 1.00 60.69 230 THR A C 1
ATOM 1873 O O . THR A 1 230 ? 15.584 -0.113 -28.622 1.00 60.69 230 THR A O 1
ATOM 1876 N N . PRO A 1 231 ? 17.687 -0.786 -28.989 1.00 55.94 231 PRO A N 1
ATOM 1877 C CA . PRO A 1 231 ? 18.261 -0.014 -27.879 1.00 55.94 231 PRO A CA 1
ATOM 1878 C C . PRO A 1 231 ? 18.062 1.503 -28.003 1.00 55.94 231 PRO A C 1
ATOM 1880 O O . PRO A 1 231 ? 17.766 2.155 -26.997 1.00 55.94 231 PRO A O 1
ATOM 1883 N N . ASP A 1 232 ? 18.134 2.037 -29.228 1.00 58.75 232 ASP A N 1
ATOM 1884 C CA . ASP A 1 232 ? 17.877 3.451 -29.547 1.00 58.75 232 ASP A CA 1
ATOM 1885 C C . ASP A 1 232 ? 16.426 3.869 -29.229 1.00 58.75 232 ASP A C 1
ATOM 1887 O O . ASP A 1 232 ? 16.151 5.042 -28.953 1.00 58.75 232 ASP A O 1
ATOM 1891 N N . ASP A 1 233 ? 15.498 2.908 -29.166 1.00 62.97 233 ASP A N 1
ATOM 1892 C CA . ASP A 1 233 ? 14.101 3.169 -28.823 1.00 62.97 233 ASP A CA 1
ATOM 1893 C C . ASP A 1 233 ? 13.909 3.514 -27.335 1.00 62.97 233 ASP A C 1
ATOM 1895 O O . ASP A 1 233 ? 12.909 4.133 -26.969 1.00 62.97 233 ASP A O 1
ATOM 1899 N N . THR A 1 234 ? 14.865 3.186 -26.456 1.00 63.81 234 THR A N 1
ATOM 1900 C CA . THR A 1 234 ? 14.749 3.451 -25.008 1.00 63.81 234 THR A CA 1
ATOM 1901 C C . THR A 1 234 ? 14.657 4.953 -24.722 1.00 63.81 234 THR A C 1
ATOM 1903 O O . THR A 1 234 ? 13.792 5.400 -23.965 1.00 63.81 234 THR A O 1
ATOM 1906 N N . ASP A 1 235 ? 15.481 5.761 -25.391 1.00 68.69 235 ASP A N 1
ATOM 1907 C CA . ASP A 1 235 ? 15.425 7.226 -25.312 1.00 68.69 235 ASP A CA 1
ATOM 1908 C C . ASP A 1 235 ? 14.119 7.777 -25.899 1.00 68.69 235 ASP A C 1
ATOM 1910 O O . ASP A 1 235 ? 13.564 8.761 -25.396 1.00 68.69 235 ASP A O 1
ATOM 1914 N N . MET A 1 236 ? 13.587 7.130 -26.940 1.00 73.81 236 MET A N 1
ATOM 1915 C CA . MET A 1 236 ? 12.287 7.483 -27.509 1.00 73.81 236 MET A CA 1
ATOM 1916 C C . MET A 1 236 ? 11.141 7.187 -26.536 1.00 73.81 236 MET A C 1
ATOM 1918 O O . MET A 1 236 ? 10.245 8.026 -26.411 1.00 73.81 236 MET A O 1
ATOM 1922 N N . ILE A 1 237 ? 11.192 6.075 -25.789 1.00 78.81 237 ILE A N 1
ATOM 1923 C CA . ILE A 1 237 ? 10.202 5.724 -24.756 1.00 78.81 237 ILE A CA 1
ATOM 1924 C C . ILE A 1 237 ? 10.092 6.839 -23.711 1.00 78.81 237 ILE A C 1
ATOM 1926 O O . ILE A 1 237 ? 8.983 7.261 -23.374 1.00 78.81 237 ILE A O 1
ATOM 1930 N N . PHE A 1 238 ? 11.214 7.378 -23.222 1.00 77.12 238 PHE A N 1
ATOM 1931 C CA . PHE A 1 238 ? 11.181 8.456 -22.223 1.00 77.12 238 PHE A CA 1
ATOM 1932 C C . PHE A 1 238 ? 10.673 9.792 -22.777 1.00 77.12 238 PHE A C 1
ATOM 1934 O O . PHE A 1 238 ? 10.142 10.600 -22.012 1.00 77.12 238 PHE A O 1
ATOM 1941 N N . ARG A 1 239 ? 10.761 10.006 -24.096 1.00 77.44 239 ARG A N 1
ATOM 1942 C CA . ARG A 1 239 ? 10.207 11.186 -24.785 1.00 77.44 239 ARG A CA 1
ATOM 1943 C C . ARG A 1 239 ? 8.711 11.072 -25.086 1.00 77.44 239 ARG A C 1
ATOM 1945 O O . ARG A 1 239 ? 8.104 12.085 -25.442 1.00 77.44 239 ARG A O 1
ATOM 1952 N N . LEU A 1 240 ? 8.106 9.887 -24.943 1.00 76.94 240 LEU A N 1
ATOM 1953 C CA . LEU A 1 240 ? 6.665 9.714 -25.134 1.00 76.94 240 LEU A CA 1
ATOM 1954 C C . LEU A 1 240 ? 5.905 10.638 -24.186 1.00 76.94 240 LEU A C 1
ATOM 1956 O O . LEU A 1 240 ? 6.116 10.631 -22.971 1.00 76.94 240 LEU A O 1
ATOM 1960 N N . ARG A 1 241 ? 5.018 11.459 -24.747 1.00 72.06 241 ARG A N 1
ATOM 1961 C CA . ARG A 1 241 ? 4.160 12.325 -23.943 1.00 72.06 241 ARG A CA 1
ATOM 1962 C C . ARG A 1 241 ? 3.055 11.484 -23.328 1.00 72.06 241 ARG A C 1
ATOM 1964 O O . ARG A 1 241 ? 2.367 10.751 -24.034 1.00 72.06 241 ARG A O 1
ATOM 1971 N N . GLU A 1 242 ? 2.855 11.650 -22.029 1.00 72.12 242 GLU A N 1
ATOM 1972 C CA . GLU A 1 242 ? 1.638 11.162 -21.391 1.00 72.12 242 GLU A CA 1
ATOM 1973 C C . GLU A 1 242 ? 0.434 11.873 -22.018 1.00 72.12 242 GLU A C 1
ATOM 1975 O O . GLU A 1 242 ? 0.535 13.063 -22.322 1.00 72.12 242 GLU A O 1
ATOM 1980 N N . THR A 1 243 ? -0.681 11.170 -22.237 1.00 64.56 243 THR A N 1
ATOM 1981 C CA . THR A 1 243 ? -1.968 11.715 -22.725 1.00 64.56 243 THR A CA 1
ATOM 1982 C C . THR A 1 243 ? -3.131 11.116 -21.920 1.00 64.56 243 THR A C 1
ATOM 1984 O O . THR A 1 243 ? -2.965 10.033 -21.362 1.00 64.56 243 THR A O 1
ATOM 1987 N N . PRO A 1 244 ? -4.350 11.702 -21.903 1.00 59.03 244 PRO A N 1
ATOM 1988 C CA . PRO A 1 244 ? -5.457 11.146 -21.113 1.00 59.03 244 PRO A CA 1
ATOM 1989 C C . PRO A 1 244 ? -5.902 9.759 -21.599 1.00 59.03 244 PRO A C 1
ATOM 1991 O O . PRO A 1 244 ? -6.632 9.059 -20.908 1.00 59.03 244 PRO A O 1
ATOM 1994 N N . ARG A 1 245 ? -5.496 9.382 -22.818 1.00 58.53 245 ARG A N 1
ATOM 1995 C CA . ARG A 1 245 ? -5.780 8.088 -23.447 1.00 58.53 245 ARG A CA 1
ATOM 1996 C C . ARG A 1 245 ? -4.580 7.134 -23.429 1.00 58.53 245 ARG A C 1
ATOM 1998 O O . ARG A 1 245 ? -4.757 5.963 -23.747 1.00 58.53 245 ARG A O 1
ATOM 2005 N N . HIS A 1 246 ? -3.387 7.628 -23.098 1.00 66.19 246 HIS A N 1
ATOM 2006 C CA . HIS A 1 246 ? -2.146 6.859 -23.146 1.00 66.19 246 HIS A CA 1
ATOM 2007 C C . HIS A 1 246 ? -1.255 7.260 -21.973 1.00 66.19 246 HIS A C 1
ATOM 2009 O O . HIS A 1 246 ? -0.596 8.302 -22.027 1.00 66.19 246 HIS A O 1
ATOM 2015 N N . ASP A 1 247 ? -1.256 6.421 -20.940 1.00 73.75 247 ASP A N 1
ATOM 2016 C CA . ASP A 1 247 ? -0.295 6.481 -19.846 1.00 73.75 247 ASP A CA 1
ATOM 2017 C C . ASP A 1 247 ? 0.825 5.466 -20.122 1.00 73.75 247 ASP A C 1
ATOM 2019 O O . ASP A 1 247 ? 0.598 4.258 -20.217 1.00 73.75 247 ASP A O 1
ATOM 2023 N N . HIS A 1 248 ? 2.030 5.977 -20.330 1.00 79.69 248 HIS A N 1
ATOM 2024 C CA . HIS A 1 248 ? 3.247 5.249 -20.648 1.00 79.69 248 HIS A CA 1
ATOM 2025 C C . HIS A 1 248 ? 4.120 5.042 -19.413 1.00 79.69 248 HIS A C 1
ATOM 2027 O O . HIS A 1 248 ? 5.217 4.503 -19.559 1.00 79.69 248 HIS A O 1
ATOM 2033 N N . LEU A 1 249 ? 3.678 5.424 -18.210 1.00 83.69 249 LEU A N 1
ATOM 2034 C CA . LEU A 1 249 ? 4.472 5.263 -16.994 1.00 83.69 249 LEU A CA 1
ATOM 2035 C C . LEU A 1 249 ? 4.894 3.805 -16.796 1.00 83.69 249 LEU A C 1
ATOM 2037 O O . LEU A 1 249 ? 6.078 3.538 -16.610 1.00 83.69 249 LEU A O 1
ATOM 2041 N N . SER A 1 250 ? 3.958 2.859 -16.926 1.00 85.94 250 SER A N 1
ATOM 2042 C CA . SER A 1 250 ? 4.246 1.419 -16.851 1.00 85.94 250 SER A CA 1
ATOM 2043 C C . SER A 1 250 ? 5.335 0.988 -17.842 1.00 85.94 250 SER A C 1
ATOM 2045 O O . SER A 1 250 ? 6.286 0.299 -17.472 1.00 85.94 250 SER A O 1
ATOM 2047 N N . LEU A 1 251 ? 5.237 1.455 -19.094 1.00 85.94 251 LEU A N 1
ATOM 2048 C CA . LEU A 1 251 ? 6.204 1.157 -20.151 1.00 85.94 251 LEU A CA 1
ATOM 2049 C C . LEU A 1 251 ? 7.577 1.766 -19.847 1.00 85.94 251 LEU A C 1
ATOM 2051 O O . LEU A 1 251 ? 8.584 1.084 -19.988 1.00 85.94 251 LEU A O 1
ATOM 2055 N N . LYS A 1 252 ? 7.626 3.025 -19.406 1.00 87.44 252 LYS A N 1
ATOM 2056 C CA . LYS A 1 252 ? 8.866 3.734 -19.060 1.00 87.44 252 LYS A CA 1
ATOM 2057 C C . LYS A 1 252 ? 9.573 3.099 -17.869 1.00 87.44 252 LYS A C 1
ATOM 2059 O O . LYS A 1 252 ? 10.791 2.958 -17.891 1.00 87.44 252 LYS A O 1
ATOM 2064 N N . VAL A 1 253 ? 8.820 2.698 -16.846 1.00 90.12 253 VAL A N 1
ATOM 2065 C CA . VAL A 1 253 ? 9.347 2.006 -15.660 1.00 90.12 253 VAL A CA 1
ATOM 2066 C C . VAL A 1 253 ? 9.913 0.645 -16.042 1.00 90.12 253 VAL A C 1
ATOM 2068 O O . VAL A 1 253 ? 11.050 0.343 -15.681 1.00 90.12 253 VAL A O 1
ATOM 2071 N N . PHE A 1 254 ? 9.158 -0.140 -16.817 1.00 90.56 254 PHE A N 1
ATOM 2072 C CA . PHE A 1 254 ? 9.629 -1.421 -17.333 1.00 90.56 254 PHE A CA 1
ATOM 2073 C C . PHE A 1 254 ? 10.891 -1.249 -18.184 1.00 90.56 254 PHE A C 1
ATOM 2075 O O . PHE A 1 254 ? 11.901 -1.883 -17.902 1.00 90.56 254 PHE A O 1
ATOM 2082 N N . ALA A 1 255 ? 10.862 -0.356 -19.178 1.00 87.69 255 ALA A N 1
ATOM 2083 C CA . ALA A 1 255 ? 11.985 -0.114 -20.079 1.00 87.69 255 ALA A CA 1
ATOM 2084 C C . ALA A 1 255 ? 13.236 0.338 -19.317 1.00 87.69 255 ALA A C 1
ATOM 2086 O O . ALA A 1 255 ? 14.330 -0.130 -19.613 1.00 87.69 255 ALA A O 1
ATOM 2087 N N . TYR A 1 256 ? 13.074 1.185 -18.292 1.00 89.00 256 TYR A N 1
ATOM 2088 C CA . TYR A 1 256 ? 14.178 1.591 -17.428 1.00 89.00 256 TYR A CA 1
ATOM 2089 C C . TYR A 1 256 ? 14.830 0.395 -16.724 1.00 89.00 256 TYR A C 1
ATOM 2091 O O . TYR A 1 256 ? 16.042 0.214 -16.810 1.00 89.00 256 TYR A O 1
ATOM 2099 N N . ALA A 1 257 ? 14.033 -0.421 -16.027 1.00 91.62 257 ALA A N 1
ATOM 2100 C CA . ALA A 1 257 ? 14.534 -1.569 -15.275 1.00 91.62 257 ALA A CA 1
ATOM 2101 C C . ALA A 1 257 ? 15.135 -2.642 -16.198 1.00 91.62 257 ALA A C 1
ATOM 2103 O O . ALA A 1 257 ? 16.194 -3.192 -15.903 1.00 91.62 257 ALA A O 1
ATOM 2104 N N . TYR A 1 258 ? 14.491 -2.890 -17.338 1.00 88.56 258 TYR A N 1
ATOM 2105 C CA . TYR A 1 258 ? 14.943 -3.845 -18.344 1.00 88.56 258 TYR A CA 1
ATOM 2106 C C . TYR A 1 258 ? 16.283 -3.420 -18.961 1.00 88.56 258 TYR A C 1
ATOM 2108 O O . TYR A 1 258 ? 17.218 -4.218 -19.017 1.00 88.56 258 TYR A O 1
ATOM 2116 N N . ALA A 1 259 ? 16.426 -2.141 -19.325 1.00 85.50 259 ALA A N 1
ATOM 2117 C CA . ALA A 1 259 ? 17.674 -1.604 -19.863 1.00 85.50 259 ALA A CA 1
ATOM 2118 C C . ALA A 1 259 ? 18.840 -1.689 -18.865 1.00 85.50 259 ALA A C 1
ATOM 2120 O O . ALA A 1 259 ? 19.952 -2.033 -19.266 1.00 85.50 259 ALA A O 1
ATOM 2121 N N . VAL A 1 260 ? 18.586 -1.442 -17.571 1.00 87.25 260 VAL A N 1
ATOM 2122 C CA . VAL A 1 260 ? 19.587 -1.633 -16.504 1.00 87.25 260 VAL A CA 1
ATOM 2123 C C . VAL A 1 260 ? 19.992 -3.104 -16.393 1.00 87.25 260 VAL A C 1
ATOM 2125 O O . VAL A 1 260 ? 21.178 -3.408 -16.372 1.00 87.25 260 VAL A O 1
ATOM 2128 N N . ARG A 1 261 ? 19.025 -4.028 -16.335 1.00 86.44 261 ARG A N 1
ATOM 2129 C CA . ARG A 1 261 ? 19.285 -5.462 -16.110 1.00 86.44 261 ARG A CA 1
ATOM 2130 C C . ARG A 1 261 ? 20.100 -6.113 -17.226 1.00 86.44 261 ARG A C 1
ATOM 2132 O O . ARG A 1 261 ? 20.852 -7.050 -16.956 1.00 86.44 261 ARG A O 1
ATOM 2139 N N . HIS A 1 262 ? 19.925 -5.635 -18.455 1.00 81.94 262 HIS A N 1
ATOM 2140 C CA . HIS A 1 262 ? 20.598 -6.152 -19.644 1.00 81.94 262 HIS A CA 1
ATOM 2141 C C . HIS A 1 262 ? 21.791 -5.297 -20.093 1.00 81.94 262 HIS A C 1
ATOM 2143 O O . HIS A 1 262 ? 22.327 -5.539 -21.171 1.00 81.94 262 HIS A O 1
ATOM 2149 N N . ASP A 1 263 ? 22.220 -4.320 -19.284 1.00 78.31 263 ASP A N 1
ATOM 2150 C CA . ASP A 1 263 ? 23.332 -3.416 -19.595 1.00 78.31 263 ASP A CA 1
ATOM 2151 C C . ASP A 1 263 ? 23.205 -2.769 -20.990 1.00 78.31 263 ASP A C 1
ATOM 2153 O O . ASP A 1 263 ? 24.191 -2.597 -21.704 1.00 78.31 263 ASP A O 1
ATOM 2157 N N . MET A 1 264 ? 21.987 -2.392 -21.400 1.00 74.69 264 MET A N 1
ATOM 2158 C CA . MET A 1 264 ? 21.712 -1.922 -22.769 1.00 74.69 264 MET A CA 1
ATOM 2159 C C . MET A 1 264 ? 22.424 -0.605 -23.123 1.00 74.69 264 MET A C 1
ATOM 2161 O O . MET A 1 264 ? 22.543 -0.270 -24.298 1.00 74.69 264 MET A O 1
ATOM 2165 N N . TRP A 1 265 ? 22.916 0.137 -22.124 1.00 71.25 265 TRP A N 1
ATOM 2166 C CA . TRP A 1 265 ? 23.724 1.348 -22.314 1.00 71.25 265 TRP A CA 1
ATOM 2167 C C . TRP A 1 265 ? 25.239 1.087 -22.326 1.00 71.25 265 TRP A C 1
ATOM 2169 O O . TRP A 1 265 ? 26.013 2.006 -22.594 1.00 71.25 265 TRP A O 1
ATOM 2179 N N . ALA A 1 266 ? 25.681 -0.140 -22.036 1.00 65.12 266 ALA A N 1
ATOM 2180 C CA . ALA A 1 266 ? 27.078 -0.535 -22.155 1.00 65.12 266 ALA A CA 1
ATOM 2181 C C . ALA A 1 266 ? 27.342 -1.027 -23.587 1.00 65.12 266 ALA A C 1
ATOM 2183 O O . ALA A 1 266 ? 26.815 -2.051 -24.019 1.00 65.12 266 ALA A O 1
ATOM 2184 N N . GLY A 1 267 ? 28.159 -0.289 -24.341 1.00 59.69 267 GLY A N 1
ATOM 2185 C CA . GLY A 1 267 ? 28.498 -0.658 -25.716 1.00 59.69 267 GLY A CA 1
ATOM 2186 C C . GLY A 1 267 ? 29.120 -2.059 -25.812 1.00 59.69 267 GLY A C 1
ATOM 2187 O O . GLY A 1 267 ? 29.972 -2.423 -25.003 1.00 59.69 267 GLY A O 1
ATOM 2188 N N . GLY A 1 268 ? 28.716 -2.830 -26.827 1.00 59.47 268 GLY A N 1
ATOM 2189 C CA . GLY A 1 268 ? 29.356 -4.102 -27.189 1.00 59.47 268 GLY A CA 1
ATOM 2190 C C . GLY A 1 268 ? 28.727 -5.381 -26.625 1.00 59.47 268 GLY A C 1
ATOM 2191 O O . GLY A 1 268 ? 29.315 -6.446 -26.802 1.00 59.47 268 GLY A O 1
ATOM 2192 N N . ARG A 1 269 ? 27.554 -5.321 -25.977 1.00 62.78 269 ARG A N 1
ATOM 2193 C CA . ARG A 1 269 ? 26.780 -6.518 -25.596 1.00 62.78 269 ARG A CA 1
ATOM 2194 C C . ARG A 1 269 ? 25.618 -6.784 -26.547 1.00 62.78 269 ARG A C 1
ATOM 2196 O O . ARG A 1 269 ? 25.025 -5.852 -27.087 1.00 62.78 269 ARG A O 1
ATOM 2203 N N . GLU A 1 270 ? 25.288 -8.063 -26.728 1.00 63.88 270 GLU A N 1
ATOM 2204 C CA . GLU A 1 270 ? 24.060 -8.460 -27.417 1.00 63.88 270 GLU A CA 1
ATOM 2205 C C . GLU A 1 270 ? 22.857 -7.926 -26.645 1.00 63.88 270 GLU A C 1
ATOM 2207 O O . GLU A 1 270 ? 22.697 -8.172 -25.448 1.00 63.88 270 GLU A O 1
ATOM 2212 N N . THR A 1 271 ? 22.025 -7.158 -27.338 1.00 65.94 271 THR A N 1
ATOM 2213 C CA . THR A 1 271 ? 20.813 -6.593 -26.759 1.00 65.94 271 THR A CA 1
ATOM 2214 C C . THR A 1 271 ? 19.665 -7.583 -26.933 1.00 65.94 271 THR A C 1
ATOM 2216 O O . THR A 1 271 ? 19.598 -8.265 -27.961 1.00 65.94 271 THR A O 1
ATOM 2219 N N . PRO A 1 272 ? 18.770 -7.717 -25.937 1.00 69.94 272 PRO A N 1
ATOM 2220 C CA . PRO A 1 272 ? 17.648 -8.635 -26.049 1.00 69.94 272 PRO A CA 1
ATOM 2221 C C . PRO A 1 272 ? 16.792 -8.330 -27.281 1.00 69.94 272 PRO A C 1
ATOM 2223 O O . PRO A 1 272 ? 16.584 -7.171 -27.641 1.00 69.94 272 PRO A O 1
ATOM 2226 N N . SER A 1 273 ? 16.257 -9.377 -27.914 1.00 75.50 273 SER A N 1
ATOM 2227 C CA . SER A 1 273 ? 15.323 -9.215 -29.030 1.00 75.50 273 SER A CA 1
ATOM 2228 C C . SER A 1 273 ? 14.098 -8.415 -28.591 1.00 75.50 273 SER A C 1
ATOM 2230 O O . SER A 1 273 ? 13.503 -8.703 -27.552 1.00 75.50 273 SER A O 1
ATOM 2232 N N . GLY A 1 274 ? 13.634 -7.491 -29.434 1.00 76.62 274 GLY A N 1
ATOM 2233 C CA . GLY A 1 274 ? 12.411 -6.745 -29.151 1.00 76.62 274 GLY A CA 1
ATOM 2234 C C . GLY A 1 274 ? 11.168 -7.612 -28.953 1.00 76.62 274 GLY A C 1
ATOM 2235 O O . GLY A 1 274 ? 10.276 -7.262 -28.185 1.00 76.62 274 GLY A O 1
ATOM 2236 N N . VAL A 1 275 ? 11.122 -8.796 -29.572 1.00 81.38 275 VAL A N 1
ATOM 2237 C CA . VAL A 1 275 ? 10.041 -9.768 -29.343 1.00 81.38 275 VAL A CA 1
ATOM 2238 C C . VAL A 1 275 ? 10.054 -10.273 -27.898 1.00 81.38 275 VAL A C 1
ATOM 2240 O O . VAL A 1 275 ? 8.989 -10.427 -27.293 1.00 81.38 275 VAL A O 1
ATOM 2243 N N . ASP A 1 276 ? 11.242 -10.493 -27.330 1.00 84.19 276 ASP A N 1
ATOM 2244 C CA . ASP A 1 276 ? 11.393 -10.886 -25.931 1.00 84.19 276 ASP A CA 1
ATOM 2245 C C . ASP A 1 276 ? 10.993 -9.742 -24.996 1.00 84.19 276 ASP A C 1
ATOM 2247 O O . ASP A 1 276 ? 10.138 -9.942 -24.136 1.00 84.19 276 ASP A O 1
ATOM 2251 N N . ALA A 1 277 ? 11.487 -8.523 -25.233 1.00 84.31 277 ALA A N 1
ATOM 2252 C CA . ALA A 1 277 ? 11.141 -7.350 -24.427 1.00 84.31 277 ALA A CA 1
ATOM 2253 C C . ALA A 1 277 ? 9.621 -7.093 -24.390 1.00 84.31 277 ALA A C 1
ATOM 2255 O O . ALA A 1 277 ? 9.045 -6.869 -23.323 1.00 84.31 277 ALA A O 1
ATOM 2256 N N . ILE A 1 278 ? 8.932 -7.213 -25.533 1.00 85.12 278 ILE A N 1
ATOM 2257 C CA . ILE A 1 278 ? 7.465 -7.110 -25.611 1.00 85.12 278 ILE A CA 1
ATOM 2258 C C . ILE A 1 278 ? 6.788 -8.218 -24.797 1.00 85.12 278 ILE A C 1
ATOM 2260 O O . ILE A 1 278 ? 5.810 -7.958 -24.086 1.00 85.12 278 ILE A O 1
ATOM 2264 N N . ARG A 1 279 ? 7.282 -9.460 -24.894 1.00 88.12 279 ARG A N 1
ATOM 2265 C CA . ARG A 1 279 ? 6.762 -10.590 -24.111 1.00 88.12 279 ARG A CA 1
ATOM 2266 C C . ARG A 1 279 ? 6.934 -10.331 -22.614 1.00 88.12 279 ARG A C 1
ATOM 2268 O O . ARG A 1 279 ? 5.953 -10.443 -21.8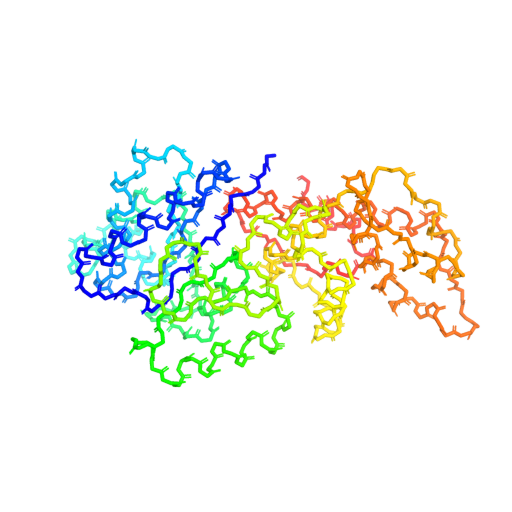79 1.00 88.12 279 ARG A O 1
ATOM 2275 N N . ARG A 1 280 ? 8.131 -9.931 -22.177 1.00 90.81 280 ARG A N 1
ATOM 2276 C CA . ARG A 1 280 ? 8.447 -9.622 -20.775 1.00 90.81 280 ARG A CA 1
ATOM 2277 C C . ARG A 1 280 ? 7.616 -8.456 -20.247 1.00 90.81 280 ARG A C 1
ATOM 2279 O O . ARG A 1 280 ? 7.088 -8.560 -19.147 1.00 90.81 280 ARG A O 1
ATOM 2286 N N . PHE A 1 281 ? 7.370 -7.414 -21.042 1.00 89.31 281 PHE A N 1
ATOM 2287 C CA . PHE A 1 281 ? 6.493 -6.313 -20.631 1.00 89.31 281 PHE A CA 1
ATOM 2288 C C . PHE A 1 281 ? 5.048 -6.770 -20.377 1.00 89.31 281 PHE A C 1
ATOM 2290 O O . PHE A 1 281 ? 4.423 -6.370 -19.393 1.00 89.31 281 PHE A O 1
ATOM 2297 N N . ARG A 1 282 ? 4.501 -7.645 -21.233 1.00 88.31 282 ARG A N 1
ATOM 2298 C CA . ARG A 1 282 ? 3.157 -8.216 -21.015 1.00 88.31 282 ARG A CA 1
ATOM 2299 C C . ARG A 1 282 ? 3.098 -9.044 -19.732 1.00 88.31 282 ARG A C 1
ATOM 2301 O O . ARG A 1 282 ? 2.126 -8.940 -18.992 1.00 88.31 282 ARG A O 1
ATOM 2308 N N . GLN A 1 283 ? 4.141 -9.823 -19.460 1.00 92.38 283 GLN A N 1
ATOM 2309 C CA . GLN A 1 283 ? 4.253 -10.618 -18.237 1.00 92.38 283 GLN A CA 1
ATOM 2310 C C . GLN A 1 283 ? 4.386 -9.738 -16.989 1.00 92.38 283 GLN A C 1
ATOM 2312 O O . GLN A 1 283 ? 3.666 -9.965 -16.024 1.00 92.38 283 GLN A O 1
ATOM 2317 N N . PHE A 1 284 ? 5.211 -8.690 -17.034 1.00 92.88 284 PHE A N 1
ATOM 2318 C CA . PHE A 1 284 ? 5.324 -7.683 -15.973 1.00 92.88 284 PHE A CA 1
ATOM 2319 C C . PHE A 1 284 ? 3.957 -7.082 -15.623 1.00 92.88 284 PHE A C 1
ATOM 2321 O O . PHE A 1 284 ? 3.567 -7.037 -14.456 1.00 92.88 284 PHE A O 1
ATOM 2328 N N . ARG A 1 285 ? 3.180 -6.688 -16.639 1.00 90.12 285 ARG A N 1
ATOM 2329 C CA . ARG A 1 285 ? 1.817 -6.178 -16.440 1.00 90.12 285 ARG A CA 1
ATOM 2330 C C . ARG A 1 285 ? 0.885 -7.216 -15.823 1.00 90.12 285 ARG A C 1
ATOM 2332 O O . ARG A 1 285 ? 0.151 -6.887 -14.897 1.00 90.12 285 ARG A O 1
ATOM 2339 N N . GLN A 1 286 ? 0.938 -8.457 -16.296 1.00 91.50 286 GLN A N 1
ATOM 2340 C CA . GLN A 1 286 ? 0.132 -9.539 -15.738 1.00 91.50 286 GLN A CA 1
ATOM 2341 C C . GLN A 1 286 ? 0.486 -9.813 -14.266 1.00 91.50 286 GLN A C 1
ATOM 2343 O O . GLN A 1 286 ? -0.407 -10.000 -13.444 1.00 91.50 286 GLN A O 1
ATOM 2348 N N . LEU A 1 287 ? 1.773 -9.783 -13.905 1.00 93.81 287 LEU A N 1
ATOM 2349 C CA . LEU A 1 287 ? 2.222 -9.920 -12.517 1.00 93.81 287 LEU A CA 1
ATOM 2350 C C . LEU A 1 287 ? 1.724 -8.761 -11.648 1.00 93.81 287 LEU A C 1
ATOM 2352 O O . LEU A 1 287 ? 1.234 -8.996 -10.546 1.00 93.81 287 LEU A O 1
ATOM 2356 N N . LEU A 1 288 ? 1.770 -7.520 -12.146 1.00 92.38 288 LEU A N 1
ATOM 2357 C CA . LEU A 1 288 ? 1.173 -6.379 -11.449 1.00 92.38 288 LEU A CA 1
ATOM 2358 C C . LEU A 1 288 ? -0.327 -6.583 -11.214 1.00 92.38 288 LEU A C 1
ATOM 2360 O O . LEU A 1 288 ? -0.801 -6.323 -10.109 1.00 92.38 288 LEU A O 1
ATOM 2364 N N . GLU A 1 289 ? -1.076 -7.034 -12.222 1.00 91.00 289 GLU A N 1
ATOM 2365 C CA . GLU A 1 289 ? -2.514 -7.321 -12.111 1.00 91.00 289 GLU A CA 1
ATOM 2366 C C . GLU A 1 289 ? -2.799 -8.394 -11.051 1.00 91.00 289 GLU A C 1
ATOM 2368 O O . GLU A 1 289 ? -3.683 -8.196 -10.216 1.00 91.00 289 GLU A O 1
ATOM 2373 N N . ILE A 1 290 ? -2.004 -9.469 -11.012 1.00 92.00 290 ILE A N 1
ATOM 2374 C CA . ILE A 1 290 ? -2.076 -10.514 -9.977 1.00 92.00 290 ILE A CA 1
ATOM 2375 C C . ILE A 1 290 ? -1.813 -9.925 -8.586 1.00 92.00 290 ILE A C 1
ATOM 2377 O O . ILE A 1 290 ? -2.577 -10.192 -7.657 1.00 92.00 290 ILE A O 1
ATOM 2381 N N . ILE A 1 291 ? -0.772 -9.094 -8.430 1.00 92.31 291 ILE A N 1
ATOM 2382 C CA . ILE A 1 291 ? -0.444 -8.447 -7.149 1.00 92.31 291 ILE A CA 1
ATOM 2383 C C . ILE A 1 291 ? -1.626 -7.602 -6.661 1.00 92.31 291 ILE A C 1
ATOM 2385 O O . ILE A 1 291 ? -2.021 -7.723 -5.499 1.00 92.31 291 ILE A O 1
ATOM 2389 N N . ALA A 1 292 ? -2.224 -6.769 -7.520 1.00 89.81 292 ALA A N 1
ATOM 2390 C CA . ALA A 1 292 ? -3.397 -5.993 -7.116 1.00 89.81 292 ALA A CA 1
ATOM 2391 C C . ALA A 1 292 ? -4.605 -6.870 -6.817 1.00 89.81 292 ALA A C 1
ATOM 2393 O O . ALA A 1 292 ? -5.287 -6.604 -5.832 1.00 89.81 292 ALA A O 1
ATOM 2394 N N . ALA A 1 293 ? -4.873 -7.890 -7.634 1.00 90.56 293 ALA A N 1
ATOM 2395 C CA . ALA A 1 293 ? -6.011 -8.778 -7.438 1.00 90.56 293 ALA A CA 1
ATOM 2396 C C . ALA A 1 293 ? -5.921 -9.503 -6.091 1.00 90.56 293 ALA A C 1
ATOM 2398 O O . ALA A 1 293 ? -6.874 -9.448 -5.320 1.00 90.56 293 ALA A O 1
ATOM 2399 N N . ARG A 1 294 ? -4.761 -10.083 -5.752 1.00 91.00 294 ARG A N 1
ATOM 2400 C CA . ARG A 1 294 ? -4.549 -10.751 -4.457 1.00 91.00 294 ARG A CA 1
ATOM 2401 C C . ARG A 1 294 ? -4.680 -9.787 -3.281 1.00 91.00 294 ARG A C 1
ATOM 2403 O O . ARG A 1 294 ? -5.396 -10.075 -2.326 1.00 91.00 294 ARG A O 1
ATOM 2410 N N . ARG A 1 295 ? -4.086 -8.591 -3.363 1.00 88.31 295 ARG A N 1
ATOM 2411 C CA . ARG A 1 295 ? -4.247 -7.565 -2.311 1.00 88.31 295 ARG A CA 1
ATOM 2412 C C . ARG A 1 295 ? -5.691 -7.121 -2.150 1.00 88.31 295 ARG A C 1
ATOM 2414 O O . ARG A 1 295 ? -6.174 -6.946 -1.033 1.00 88.31 295 ARG A O 1
ATOM 2421 N N . GLU A 1 296 ? -6.393 -6.972 -3.263 1.00 88.69 296 GLU A N 1
ATOM 2422 C CA . GLU A 1 296 ? -7.810 -6.649 -3.274 1.00 88.69 296 GLU A CA 1
ATOM 2423 C C . GLU A 1 296 ? -8.680 -7.835 -2.842 1.00 88.69 296 GLU A C 1
ATOM 2425 O O . GLU A 1 296 ? -9.775 -7.616 -2.352 1.00 88.69 296 GLU A O 1
ATOM 2430 N N . ALA A 1 297 ? -8.205 -9.076 -2.886 1.00 88.38 297 ALA A N 1
ATOM 2431 C CA . ALA A 1 297 ? -8.859 -10.227 -2.257 1.00 88.38 297 ALA A CA 1
ATOM 2432 C C . ALA A 1 297 ? -8.507 -10.368 -0.761 1.00 88.38 297 ALA A C 1
ATOM 2434 O O . ALA A 1 297 ? -9.216 -11.035 -0.017 1.00 88.38 297 ALA A O 1
ATOM 2435 N N . GLY A 1 298 ? -7.467 -9.670 -0.288 1.00 84.19 298 GLY A N 1
ATOM 2436 C CA . GLY A 1 298 ? -6.949 -9.824 1.079 1.00 84.19 298 GLY A CA 1
ATOM 2437 C C . GLY A 1 298 ? -6.095 -11.083 1.222 1.00 84.19 298 GLY A C 1
ATOM 2438 O O . GLY A 1 298 ? -5.867 -11.567 2.327 1.00 84.19 298 GLY A O 1
ATOM 2439 N N . GLU A 1 299 ? -5.644 -11.616 0.092 1.00 88.19 299 GLU A N 1
ATOM 2440 C CA . GLU A 1 299 ? -4.810 -12.797 -0.007 1.00 88.19 299 GLU A CA 1
ATOM 2441 C C . GLU A 1 299 ? -3.333 -12.420 0.077 1.00 88.19 299 GLU A C 1
ATOM 2443 O O . GLU A 1 299 ? -2.899 -11.330 -0.314 1.00 88.19 299 GLU A O 1
ATOM 2448 N N . ARG A 1 300 ? -2.531 -13.368 0.562 1.00 85.69 300 ARG A N 1
ATOM 2449 C CA . ARG A 1 300 ? -1.085 -13.202 0.626 1.00 85.69 300 ARG A CA 1
ATOM 2450 C C . ARG A 1 300 ? -0.500 -13.185 -0.788 1.00 85.69 300 ARG A C 1
ATOM 2452 O O . ARG A 1 300 ? -0.651 -14.131 -1.562 1.00 85.69 300 ARG A O 1
ATOM 2459 N N . VAL A 1 301 ? 0.218 -12.112 -1.101 1.00 88.44 301 VAL A N 1
ATOM 2460 C CA . VAL A 1 301 ? 1.068 -12.045 -2.293 1.00 88.44 301 VAL A CA 1
ATOM 2461 C C . VAL A 1 301 ? 2.309 -12.901 -2.043 1.00 88.44 301 VAL A C 1
ATOM 2463 O O . VAL A 1 301 ? 2.940 -12.794 -0.989 1.00 88.44 301 VAL A O 1
ATOM 2466 N N . GLU A 1 302 ? 2.627 -13.783 -2.987 1.00 88.31 302 GLU A N 1
ATOM 2467 C CA . GLU A 1 302 ? 3.836 -14.604 -2.935 1.00 88.31 302 GLU A CA 1
ATOM 2468 C C . GLU A 1 302 ? 5.101 -13.751 -3.022 1.00 88.31 302 GLU A C 1
ATOM 2470 O O . GLU A 1 302 ? 5.122 -12.711 -3.680 1.00 88.31 302 GLU A O 1
ATOM 2475 N N . SER A 1 303 ? 6.164 -14.214 -2.361 1.00 89.62 303 SER A N 1
ATOM 2476 C CA . SER A 1 303 ? 7.451 -13.528 -2.393 1.00 89.62 303 SER A CA 1
ATOM 2477 C C . SER A 1 303 ? 8.219 -13.886 -3.655 1.00 89.62 303 SER A C 1
ATOM 2479 O O . SER A 1 303 ? 8.769 -14.982 -3.770 1.00 89.62 303 SER A O 1
ATOM 2481 N N . PHE A 1 304 ? 8.268 -12.951 -4.598 1.00 93.06 304 PHE A N 1
ATOM 2482 C CA . PHE A 1 304 ? 9.094 -13.031 -5.799 1.00 93.06 304 PHE A CA 1
ATOM 2483 C C . PHE A 1 304 ? 9.634 -11.645 -6.156 1.00 93.06 304 PHE A C 1
ATOM 2485 O O . PHE A 1 304 ? 9.085 -10.628 -5.726 1.00 93.06 304 PHE A O 1
ATOM 2492 N N . ASP A 1 305 ? 10.734 -11.603 -6.904 1.00 95.00 305 ASP A N 1
ATOM 2493 C CA . ASP A 1 305 ? 11.280 -10.349 -7.420 1.00 95.00 305 ASP A CA 1
ATOM 2494 C C . ASP A 1 305 ? 10.561 -9.959 -8.716 1.00 95.00 305 ASP A C 1
ATOM 2496 O O . ASP A 1 305 ? 10.651 -10.646 -9.730 1.00 95.00 305 ASP A O 1
ATOM 2500 N N . LEU A 1 306 ? 9.835 -8.845 -8.685 1.00 94.81 306 LEU A N 1
ATOM 2501 C CA . LEU A 1 306 ? 9.102 -8.319 -9.831 1.00 94.81 306 LEU A CA 1
ATOM 2502 C C . LEU A 1 306 ? 10.030 -7.884 -10.976 1.00 94.81 306 LEU A C 1
ATOM 2504 O O . LEU A 1 306 ? 9.565 -7.768 -12.107 1.00 94.81 306 LEU A O 1
ATOM 2508 N N . MET A 1 307 ? 11.313 -7.640 -10.711 1.00 94.56 307 MET A N 1
ATOM 2509 C CA . MET A 1 307 ? 12.299 -7.234 -11.720 1.00 94.56 307 MET A CA 1
ATOM 2510 C C . MET A 1 307 ? 13.148 -8.406 -12.234 1.00 94.56 307 MET A C 1
ATOM 2512 O O . MET A 1 307 ? 14.036 -8.210 -13.065 1.00 94.56 307 MET A O 1
ATOM 2516 N N . ASP A 1 308 ? 12.862 -9.632 -11.790 1.00 93.88 308 ASP A N 1
ATOM 2517 C CA . ASP A 1 308 ? 13.513 -10.839 -12.293 1.00 93.88 308 ASP A CA 1
ATOM 2518 C C . ASP A 1 308 ? 12.803 -11.355 -13.554 1.00 93.88 308 ASP A C 1
ATOM 2520 O O . ASP A 1 308 ? 11.987 -12.280 -13.524 1.00 93.88 308 ASP A O 1
ATOM 2524 N N . PHE A 1 309 ? 13.091 -10.690 -14.679 1.00 92.31 309 PHE A N 1
ATOM 2525 C CA . PHE A 1 309 ? 12.456 -10.947 -15.977 1.00 92.31 309 PHE A CA 1
ATOM 2526 C C . PHE A 1 309 ? 12.617 -12.395 -16.464 1.00 92.31 309 PHE A C 1
ATOM 2528 O O . PHE A 1 309 ? 11.769 -12.884 -17.217 1.00 92.31 309 PHE A O 1
ATOM 2535 N N . ASP A 1 310 ? 13.681 -13.084 -16.045 1.00 90.94 310 ASP A N 1
ATOM 2536 C CA . ASP A 1 310 ? 13.997 -14.448 -16.478 1.00 90.94 310 ASP A CA 1
ATOM 2537 C C . ASP A 1 310 ? 13.037 -15.476 -15.851 1.00 90.94 310 ASP A C 1
ATOM 2539 O O . ASP A 1 310 ? 12.621 -16.431 -16.513 1.00 90.94 310 ASP A O 1
ATOM 2543 N N . GLU A 1 311 ? 12.592 -15.239 -14.613 1.00 92.75 311 GLU A N 1
ATOM 2544 C CA . GLU A 1 311 ? 11.718 -16.145 -13.856 1.00 92.75 311 GLU A CA 1
ATOM 2545 C C . GLU A 1 311 ? 10.213 -15.914 -14.111 1.00 92.75 311 GLU A C 1
ATOM 2547 O O . GLU A 1 311 ? 9.371 -16.664 -13.603 1.00 92.75 311 GLU A O 1
ATOM 2552 N N . TYR A 1 312 ? 9.833 -14.929 -14.933 1.00 93.69 312 TYR A N 1
ATOM 2553 C CA . TYR A 1 312 ? 8.428 -14.568 -15.182 1.00 93.69 312 TYR A CA 1
ATOM 2554 C C . TYR A 1 312 ? 7.550 -15.742 -15.629 1.00 93.69 312 TYR A C 1
ATOM 2556 O O . TYR A 1 312 ? 6.408 -15.873 -15.181 1.00 93.69 312 TYR A O 1
ATOM 2564 N N . ASP A 1 313 ? 8.069 -16.625 -16.486 1.00 92.25 313 ASP A N 1
ATOM 2565 C CA . ASP A 1 313 ? 7.318 -17.792 -16.966 1.00 92.25 313 ASP A CA 1
ATOM 2566 C C . ASP A 1 313 ? 6.961 -18.757 -15.829 1.00 92.25 313 ASP A C 1
ATOM 256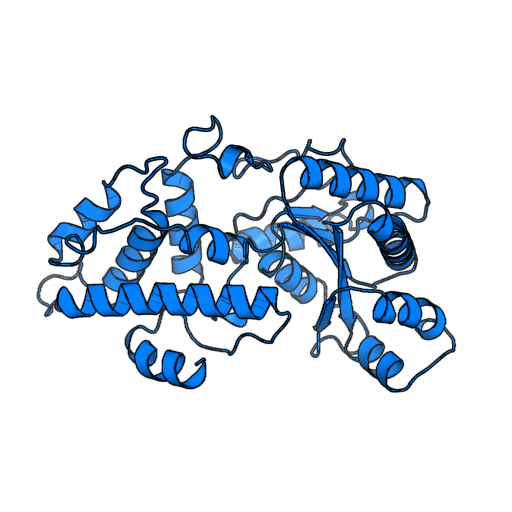8 O O . ASP A 1 313 ? 5.873 -19.335 -15.815 1.00 92.25 313 ASP A O 1
ATOM 2572 N N . LYS A 1 314 ? 7.862 -18.920 -14.857 1.00 90.69 314 LYS A N 1
ATOM 2573 C CA . LYS A 1 314 ? 7.643 -19.751 -13.672 1.00 90.69 314 LYS A CA 1
ATOM 2574 C C . LYS A 1 314 ? 6.698 -19.062 -12.692 1.00 90.69 314 LYS A C 1
ATOM 2576 O O . LYS A 1 314 ? 5.743 -19.698 -12.248 1.00 90.69 314 LYS A O 1
ATOM 2581 N N . MET A 1 315 ? 6.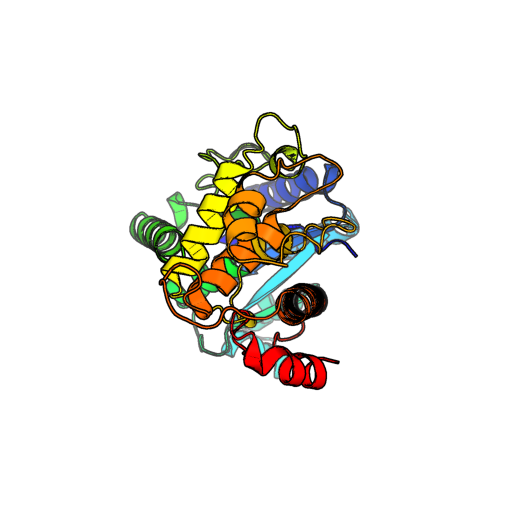905 -17.771 -12.425 1.00 90.50 315 MET A N 1
ATOM 2582 C CA . MET A 1 315 ? 6.049 -16.980 -11.531 1.00 90.50 315 MET A CA 1
ATOM 2583 C C . MET A 1 315 ? 4.586 -17.006 -11.992 1.00 90.50 315 MET A C 1
ATOM 2585 O O . MET A 1 315 ? 3.685 -17.265 -11.195 1.00 90.50 315 MET A O 1
ATOM 2589 N N . LEU A 1 316 ? 4.340 -16.829 -13.295 1.00 89.81 316 LEU A N 1
ATOM 2590 C CA . LEU A 1 316 ? 2.991 -16.853 -13.871 1.00 89.81 316 LEU A CA 1
ATOM 2591 C C . LEU A 1 316 ? 2.349 -18.244 -13.891 1.00 89.81 316 LEU A C 1
ATOM 2593 O O . LEU A 1 316 ? 1.125 -18.337 -13.899 1.00 89.81 316 LEU A O 1
ATOM 2597 N N . ARG A 1 317 ? 3.132 -19.329 -13.906 1.00 87.56 317 ARG A N 1
ATOM 2598 C CA . ARG A 1 317 ? 2.589 -20.690 -13.741 1.00 87.56 317 ARG A CA 1
ATOM 2599 C C . ARG A 1 317 ? 2.179 -20.969 -12.298 1.00 87.56 317 ARG A C 1
ATOM 2601 O O . ARG A 1 317 ? 1.210 -21.685 -12.091 1.00 87.56 317 ARG A O 1
ATOM 2608 N N . GLN A 1 318 ? 2.913 -20.424 -11.330 1.00 80.50 318 GLN A N 1
ATOM 2609 C CA . GLN A 1 318 ? 2.635 -20.593 -9.899 1.00 80.50 318 GLN A CA 1
ATOM 2610 C C . GLN A 1 318 ? 1.450 -19.741 -9.426 1.00 80.50 318 GLN A C 1
ATOM 2612 O O . GLN A 1 318 ? 0.737 -20.140 -8.514 1.00 80.50 318 GLN A O 1
ATOM 2617 N N . ASN A 1 319 ? 1.218 -18.595 -10.072 1.00 70.12 319 ASN A N 1
ATOM 2618 C CA . ASN A 1 319 ? 0.191 -17.625 -9.688 1.00 70.12 319 ASN A CA 1
ATOM 2619 C C . ASN A 1 319 ? -1.083 -17.680 -10.561 1.00 70.12 319 ASN A C 1
ATOM 2621 O O . ASN A 1 319 ? -1.839 -16.707 -10.586 1.00 70.12 319 ASN A O 1
ATOM 2625 N N . ARG A 1 320 ? -1.291 -18.778 -11.300 1.00 62.91 320 ARG A N 1
ATOM 2626 C CA . ARG A 1 320 ? -2.439 -18.984 -12.197 1.00 62.91 320 ARG A CA 1
ATOM 2627 C C . ARG A 1 320 ? -3.645 -19.614 -11.525 1.00 62.91 320 ARG A C 1
ATOM 2629 O O . ARG A 1 320 ? -3.436 -20.460 -10.630 1.00 62.91 320 ARG A O 1
#

Organism: NCBI:txid328813

Radius of gyration: 20.99 Å; chains: 1; bounding box: 54×42×61 Å

pLDDT: mean 83.21, std 12.96, range [42.44, 96.44]

Secondary structure (DSSP, 8-state):
-PPPEEEEEES---SSHHHHHHHHHHHHHHHTT-S-EEEEEE--SHHHHHHHHHHHHHHTT-TTEEEEEEEEHHHHHHHHTT--SHHHHHHHHHHHH-SEEEEETT-SSS--HHHHHHHHHHH-SEEEE-HHHHHHHHHHHHHHHHHHTT----EE-S--STT-----SS-SSHHHHSTTSTT--HHHHHHHHHHHHHHTTT--BGGGS-HHHHHHHTPPPSS-GGGGSSTTHHHHHHHPPPBTTB--HHHHHHHHHHHHHTTTTSTTSPPPPHHHHHHHHHHHHHHHHHHHHHHHHTPPPP--BTT-TTSHHHHHHHT-

Foldseek 3Di:
DDFAAEEEEALQFDPDPVSLVLVLQLQVLVVVPTVAHEYEFEPQDDRRLVSLVSQLVCCVVRVRYFYEYEEEPQLVVCLVVVPCDDVNVSVNVSVVSGPYYDYPDVRHPHDDLLVVLLVCQQEHQEYEAACVRCDPVSVVSSVCSCVLQLRQRHYAHHSDHRLDRPDDPVHPDVQCVQVVRPNPDLVVLLVSLVVNCVSVVNFDWLQSHHPVCLVLLLDDAPDDLVLLAALVSLVVLVVDDDDSRGDSSNVNSLSVLQCVVQVSVDPDDDDDGSVLSSVLSVLLSVSSVLSSVCVSVNHGDDTDGSSPSVCSVVVVVVSD

Sequence (320 aa):
MEPAFTLGILYGCGCGFRTAQYFEQLAAYYLKSMSRVRVLIALTGKAERSVAACLLEQRAKHSGLEVAVVLTARQWREYLQNISHGKAAECNPIIDAADRREVMERCAERFSPPELFRLFIERCDLLVFQEHHAGAQMVGLMRELLTDMAVPLPVQYELLHPGYASLHYPADRKQYRIYGGPYYDPYQEIRQSVAYLRRNNFVIRAEHLPMIFVRKWQSAPPGWYHYLTTPDDTDMIFRLRETPRHDHLSLKVFAYAYAVRHDMWAGGRETPSGVDAIRRFRQFRQLLEIIAARREAGERVESFDLMDFDEYDKMLRQNR